Protein AF-A0A3D5KQ11-F1 (afdb_monomer_lite)

Secondary structure (DSSP, 8-state):
--SS--TTS-TTHHHHHIIIIIHHHHHHHT-----STTS--SSHHHHHHHHHHSS-EEEE-GGG-HHHHHHHHHHHHTT--EEEEEESSSPPSS--GGGT-EEEE-TT--HHHHHHHHHHHHHHHHHHHHTTTS---HHHHTT-PPPPPPP----------PPP---------------------SPPPTTEEEEPPHHHHTT--TT-EEEETTTEEEEEEEEEEETTEEEEEEEETTEEEEEETTS-TTEEEE--

Structure (mmCIF, N/CA/C/O backbone):
data_AF-A0A3D5KQ11-F1
#
_entry.id   AF-A0A3D5KQ11-F1
#
loop_
_atom_site.group_PDB
_atom_site.id
_atom_site.type_symbol
_atom_site.label_atom_id
_atom_site.label_alt_id
_atom_site.label_comp_id
_atom_site.label_asym_id
_atom_site.label_entity_id
_atom_site.label_seq_id
_atom_site.pdbx_PDB_ins_code
_atom_site.Cartn_x
_atom_site.Cartn_y
_atom_site.Cartn_z
_atom_site.occupancy
_atom_site.B_iso_or_equiv
_atom_site.auth_seq_id
_atom_site.auth_comp_id
_atom_site.auth_asym_id
_atom_site.auth_atom_id
_atom_site.pdbx_PDB_model_num
ATOM 1 N N . MET A 1 1 ? 4.072 3.521 0.276 1.00 86.19 1 MET A N 1
ATOM 2 C CA . MET A 1 1 ? 5.343 3.688 -0.466 1.00 86.19 1 MET A CA 1
ATOM 3 C C . MET A 1 1 ? 6.333 4.452 0.401 1.00 86.19 1 MET A C 1
ATOM 5 O O . MET A 1 1 ? 5.883 5.041 1.386 1.00 86.19 1 MET A O 1
ATOM 9 N N . PRO A 1 2 ? 7.649 4.388 0.137 1.00 84.50 2 PRO A N 1
ATOM 10 C CA . PRO A 1 2 ? 8.626 5.215 0.844 1.00 84.50 2 PRO A CA 1
ATOM 11 C C . PRO A 1 2 ? 8.269 6.703 0.714 1.00 84.50 2 PRO A C 1
ATOM 13 O O . PRO A 1 2 ? 7.899 7.147 -0.367 1.00 84.50 2 PRO A O 1
ATOM 16 N N . SER A 1 3 ? 8.372 7.480 1.795 1.00 78.12 3 SER A N 1
ATOM 17 C CA . SER A 1 3 ? 7.999 8.908 1.799 1.00 78.12 3 SER A CA 1
ATOM 18 C C . SER A 1 3 ? 9.040 9.832 1.151 1.00 78.12 3 SER A C 1
ATOM 20 O O . SER A 1 3 ? 8.855 11.043 1.099 1.00 78.12 3 SER A O 1
ATOM 22 N N . GLY A 1 4 ? 10.157 9.283 0.683 1.00 83.62 4 GLY A N 1
ATOM 23 C CA . GLY A 1 4 ? 11.241 10.020 0.045 1.00 83.62 4 GLY A CA 1
ATOM 24 C C . GLY A 1 4 ? 12.049 9.114 -0.874 1.00 83.62 4 GLY A C 1
ATOM 25 O O . GLY A 1 4 ? 11.658 7.976 -1.117 1.00 83.62 4 GLY A O 1
ATOM 26 N N . GLU A 1 5 ? 13.178 9.616 -1.371 1.00 86.50 5 GLU A N 1
ATOM 27 C CA . GLU A 1 5 ? 14.074 8.862 -2.252 1.00 86.50 5 GLU A CA 1
ATOM 28 C C . GLU A 1 5 ? 14.908 7.860 -1.437 1.00 86.50 5 GLU A C 1
ATOM 30 O O . GLU A 1 5 ? 15.758 8.275 -0.640 1.00 86.50 5 GLU A O 1
ATOM 35 N N . PRO A 1 6 ? 14.693 6.544 -1.601 1.00 87.19 6 PRO A N 1
ATOM 36 C CA . PRO A 1 6 ? 15.487 5.559 -0.892 1.00 87.19 6 PRO A CA 1
ATOM 37 C C . PRO A 1 6 ? 16.933 5.541 -1.405 1.00 87.19 6 PRO A C 1
ATOM 39 O O . PRO A 1 6 ? 17.209 5.700 -2.596 1.00 87.19 6 PRO A O 1
ATOM 42 N N . ILE A 1 7 ? 17.880 5.309 -0.492 1.00 87.00 7 ILE A N 1
ATOM 43 C CA . ILE A 1 7 ? 19.308 5.235 -0.825 1.00 87.00 7 ILE A CA 1
ATOM 44 C C . ILE A 1 7 ? 19.542 4.092 -1.822 1.00 87.00 7 ILE A C 1
ATOM 46 O O . ILE A 1 7 ? 19.104 2.962 -1.613 1.00 87.00 7 ILE A O 1
ATOM 50 N N . GLY A 1 8 ? 20.279 4.378 -2.897 1.00 88.56 8 GLY A N 1
ATOM 51 C CA . GLY A 1 8 ? 20.617 3.380 -3.914 1.00 88.56 8 GLY A CA 1
ATOM 52 C C . GLY A 1 8 ? 19.528 3.145 -4.963 1.00 88.56 8 GLY A C 1
ATOM 53 O O . GLY A 1 8 ? 19.590 2.123 -5.654 1.00 88.56 8 GLY A O 1
ATOM 54 N N . TYR A 1 9 ? 18.574 4.073 -5.085 1.00 92.12 9 TYR A N 1
ATOM 55 C CA . TYR A 1 9 ? 17.580 4.124 -6.156 1.00 92.12 9 TYR A CA 1
ATOM 56 C C . TYR A 1 9 ? 17.758 5.389 -7.009 1.00 92.12 9 TYR A C 1
ATOM 58 O O . TYR A 1 9 ? 18.251 6.404 -6.510 1.00 92.12 9 TYR A O 1
ATOM 66 N N . PRO A 1 10 ? 17.390 5.354 -8.304 1.00 91.56 10 PRO A N 1
ATOM 67 C CA . PRO A 1 10 ? 17.408 6.547 -9.144 1.00 91.56 10 PRO A CA 1
ATOM 68 C C . PRO A 1 10 ? 16.417 7.601 -8.643 1.00 91.56 10 PRO A C 1
ATOM 70 O O . PRO A 1 10 ? 15.345 7.254 -8.157 1.00 91.56 10 PRO A O 1
ATOM 73 N N . GLN A 1 11 ? 16.721 8.879 -8.862 1.00 93.00 11 GLN A N 1
ATOM 74 C CA . GLN A 1 11 ? 15.811 9.969 -8.515 1.00 93.00 11 GLN A CA 1
ATOM 75 C C . GLN A 1 11 ? 14.423 9.781 -9.156 1.00 93.00 11 GLN A C 1
ATOM 77 O O . GLN A 1 11 ? 14.300 9.413 -10.330 1.00 93.00 11 GLN A O 1
ATOM 82 N N . GLY A 1 12 ? 13.371 10.033 -8.381 1.00 91.25 12 GLY A N 1
ATOM 83 C CA . GLY A 1 12 ? 11.979 9.889 -8.785 1.00 91.25 12 GLY A CA 1
ATOM 84 C C . GLY A 1 12 ? 11.526 8.438 -8.907 1.00 91.25 12 GLY A C 1
ATOM 85 O O . GLY A 1 12 ? 10.458 8.199 -9.469 1.00 91.25 12 GLY A O 1
ATOM 86 N N . HIS A 1 13 ? 12.308 7.457 -8.444 1.00 93.12 13 HIS A N 1
ATOM 87 C CA . HIS A 1 13 ? 11.971 6.040 -8.604 1.00 93.12 13 HIS A CA 1
ATOM 88 C C . HIS A 1 13 ? 10.613 5.706 -7.982 1.00 93.12 13 HIS A C 1
ATOM 90 O O . HIS A 1 13 ? 9.760 5.156 -8.670 1.00 93.12 13 HIS A O 1
ATOM 96 N N . VAL A 1 14 ? 10.372 6.126 -6.738 1.00 92.19 14 VAL A N 1
ATOM 97 C CA . VAL A 1 14 ? 9.109 5.863 -6.023 1.00 92.19 14 VAL A CA 1
ATOM 98 C C . VAL A 1 14 ? 7.906 6.424 -6.786 1.00 92.19 14 VAL A C 1
ATOM 100 O O . VAL A 1 14 ? 6.893 5.748 -6.947 1.00 92.19 14 VAL A O 1
ATOM 103 N N . ASN A 1 15 ? 8.033 7.638 -7.327 1.00 93.50 15 ASN A N 1
ATOM 104 C CA . ASN A 1 15 ? 6.971 8.253 -8.122 1.00 93.50 15 ASN A CA 1
ATOM 105 C C . ASN A 1 15 ? 6.738 7.498 -9.434 1.00 93.50 15 ASN A C 1
ATOM 107 O O . ASN A 1 15 ? 5.595 7.248 -9.793 1.00 93.50 15 ASN A O 1
ATOM 111 N N . ARG A 1 16 ? 7.802 7.046 -10.108 1.00 94.75 16 ARG A N 1
ATOM 112 C CA . ARG A 1 16 ? 7.669 6.224 -11.319 1.00 94.75 16 ARG A CA 1
ATOM 113 C C . ARG A 1 16 ? 6.988 4.885 -11.036 1.00 94.75 16 ARG A C 1
ATOM 115 O O . ARG A 1 16 ? 6.143 4.478 -11.824 1.00 94.75 16 ARG A O 1
ATOM 122 N N . VAL A 1 17 ? 7.307 4.218 -9.927 1.00 95.25 17 VAL A N 1
ATOM 123 C CA . VAL A 1 17 ? 6.599 2.991 -9.512 1.00 95.25 17 VAL A CA 1
ATOM 124 C C . VAL A 1 17 ? 5.109 3.285 -9.323 1.00 95.25 17 VAL A C 1
ATOM 126 O O . VAL A 1 17 ? 4.260 2.553 -9.834 1.00 95.25 17 VAL A O 1
ATOM 129 N N . TYR A 1 18 ? 4.780 4.384 -8.642 1.00 95.19 18 TYR A N 1
ATOM 130 C CA . TYR A 1 18 ? 3.394 4.787 -8.432 1.00 95.19 18 TYR A CA 1
ATOM 131 C C . TYR A 1 18 ? 2.662 5.033 -9.758 1.00 95.19 18 TYR A C 1
ATOM 133 O O . TYR A 1 18 ? 1.621 4.427 -10.011 1.00 95.19 18 TYR A O 1
ATOM 141 N N . ASP A 1 19 ? 3.230 5.871 -10.623 1.00 95.25 19 ASP A N 1
ATOM 142 C CA . ASP A 1 19 ? 2.586 6.336 -11.851 1.00 95.25 19 ASP A CA 1
ATOM 143 C C . ASP A 1 19 ? 2.493 5.254 -12.933 1.00 95.25 19 ASP A C 1
ATOM 145 O O . ASP A 1 19 ? 1.509 5.214 -13.675 1.00 95.25 19 ASP A O 1
ATOM 149 N N . TYR A 1 20 ? 3.501 4.382 -13.038 1.00 95.50 20 TYR A N 1
ATOM 150 C CA . TYR A 1 20 ? 3.614 3.417 -14.136 1.00 95.50 20 TYR A CA 1
ATOM 151 C C . TYR A 1 20 ? 3.248 1.981 -13.762 1.00 95.50 20 TYR A C 1
ATOM 153 O O . TYR A 1 20 ? 2.941 1.210 -14.665 1.00 95.50 20 TYR A O 1
ATOM 161 N N . VAL A 1 21 ? 3.248 1.613 -12.476 1.00 96.31 21 VAL A N 1
ATOM 162 C CA . VAL A 1 21 ? 2.890 0.253 -12.031 1.00 96.31 21 VAL A CA 1
ATOM 163 C C . VAL A 1 21 ? 1.596 0.274 -11.223 1.00 96.31 21 VAL A C 1
ATOM 165 O O . VAL A 1 21 ? 0.615 -0.364 -11.602 1.00 96.31 21 VAL A O 1
ATOM 168 N N . ILE A 1 22 ? 1.557 1.042 -10.131 1.00 96.00 22 ILE A N 1
ATOM 169 C CA . ILE A 1 22 ? 0.442 0.991 -9.172 1.00 96.00 22 ILE A CA 1
ATOM 170 C C . ILE A 1 22 ? -0.826 1.613 -9.759 1.00 96.00 22 ILE A C 1
ATOM 172 O O . ILE A 1 22 ? -1.870 0.964 -9.791 1.00 96.00 22 ILE A O 1
ATOM 176 N N . VAL A 1 23 ? -0.754 2.850 -10.260 1.00 96.31 23 VAL A N 1
ATOM 177 C CA . VAL A 1 23 ? -1.920 3.549 -10.824 1.00 96.31 23 VAL A CA 1
ATOM 178 C C . VAL A 1 23 ? -2.542 2.770 -11.989 1.00 96.31 23 VAL A C 1
ATOM 180 O O . VAL A 1 23 ? -3.764 2.583 -11.978 1.00 96.31 23 VAL A O 1
ATOM 183 N N . PRO A 1 24 ? -1.770 2.267 -12.973 1.00 96.94 24 PRO A N 1
ATOM 184 C CA . PRO A 1 24 ? -2.323 1.456 -14.050 1.00 96.94 24 PRO A CA 1
ATOM 185 C C . PRO A 1 24 ? -2.938 0.143 -13.551 1.00 96.94 24 PRO A C 1
ATOM 187 O O . PRO A 1 24 ? -4.041 -0.196 -13.980 1.00 96.94 24 PRO A O 1
ATOM 190 N N . ALA A 1 25 ? -2.301 -0.553 -12.603 1.00 97.19 25 ALA A N 1
ATOM 191 C CA . ALA A 1 25 ? -2.817 -1.814 -12.064 1.00 97.19 25 ALA A CA 1
ATOM 192 C C . ALA A 1 25 ? -4.149 -1.621 -11.329 1.00 97.19 25 ALA A C 1
ATOM 194 O O . ALA A 1 25 ? -5.098 -2.379 -11.548 1.00 97.19 25 ALA A O 1
ATOM 195 N N . CYS A 1 26 ? -4.245 -0.567 -10.513 1.00 95.88 26 CYS A N 1
ATOM 196 C CA . CYS A 1 26 ? -5.475 -0.182 -9.830 1.00 95.88 26 CYS A CA 1
ATOM 197 C C . CYS A 1 26 ? -6.592 0.145 -10.828 1.00 95.88 26 CYS A C 1
ATOM 199 O O . CYS A 1 26 ? -7.697 -0.380 -10.703 1.00 95.88 26 CYS A O 1
ATOM 201 N N . ARG A 1 27 ? -6.302 0.928 -11.876 1.00 96.00 27 ARG A N 1
ATOM 202 C CA . ARG A 1 27 ? -7.288 1.248 -12.924 1.00 96.00 27 ARG A CA 1
ATOM 203 C C . ARG A 1 27 ? -7.788 0.001 -13.651 1.00 96.00 27 ARG A C 1
ATOM 205 O O . ARG A 1 27 ? -8.989 -0.128 -13.863 1.00 96.00 27 ARG A O 1
ATOM 212 N N . LEU A 1 28 ? -6.897 -0.934 -13.989 1.00 96.12 28 LEU A N 1
ATOM 213 C CA . LEU A 1 28 ? -7.267 -2.223 -14.594 1.00 96.12 28 LEU A CA 1
ATOM 214 C C . LEU A 1 28 ? -8.091 -3.113 -13.650 1.00 96.12 28 LEU A C 1
ATOM 216 O O . LEU A 1 28 ? -8.889 -3.934 -14.112 1.00 96.12 28 LEU A O 1
ATOM 220 N N . ALA A 1 29 ? -7.901 -2.952 -12.339 1.00 94.75 29 ALA A N 1
ATOM 221 C CA . ALA A 1 29 ? -8.687 -3.607 -11.299 1.00 94.75 29 ALA A CA 1
ATOM 222 C C . ALA A 1 29 ? -10.021 -2.902 -11.003 1.00 94.75 29 ALA A C 1
ATOM 224 O O . ALA A 1 29 ? -10.838 -3.459 -10.278 1.00 94.75 29 ALA A O 1
ATOM 225 N N . GLY A 1 30 ? -10.268 -1.720 -11.578 1.00 94.56 30 GLY A N 1
ATOM 226 C CA . GLY A 1 30 ? -11.454 -0.927 -11.269 1.00 94.56 30 GLY A CA 1
ATOM 227 C C . GLY A 1 30 ? -11.418 -0.369 -9.847 1.00 94.56 30 GLY A C 1
ATOM 228 O O . GLY A 1 30 ? -12.443 -0.363 -9.174 1.00 94.56 30 GLY A O 1
ATOM 229 N N . VAL A 1 31 ? -10.246 0.075 -9.379 1.00 92.75 31 VAL A N 1
ATOM 230 C CA . VAL A 1 31 ? -10.062 0.796 -8.109 1.00 92.75 31 VAL A CA 1
ATOM 231 C C . VAL A 1 31 ? -9.201 2.050 -8.295 1.00 92.75 31 VAL A C 1
ATOM 233 O O . VAL A 1 31 ? -8.409 2.159 -9.234 1.00 92.75 31 VAL A O 1
ATOM 236 N N . TRP A 1 32 ? -9.366 3.020 -7.394 1.00 93.00 32 TRP A N 1
ATOM 237 C CA . TRP A 1 32 ? -8.725 4.333 -7.468 1.00 93.00 32 TRP A CA 1
ATOM 238 C C . TRP A 1 32 ? -7.725 4.458 -6.318 1.00 93.00 32 TRP A C 1
ATOM 240 O O . TRP A 1 32 ? -8.147 4.477 -5.162 1.00 93.00 32 TRP A O 1
ATOM 250 N N . PRO A 1 33 ? -6.412 4.511 -6.597 1.00 93.56 33 PRO A N 1
ATOM 251 C CA . PRO A 1 33 ? -5.415 4.610 -5.545 1.00 93.56 33 PRO A CA 1
ATOM 252 C C . PRO A 1 33 ? -5.322 6.044 -5.016 1.00 93.56 33 PRO A C 1
ATOM 254 O O . PRO A 1 33 ? -5.416 7.009 -5.776 1.00 93.56 33 PRO A O 1
ATOM 257 N N . SER A 1 34 ? -5.076 6.160 -3.713 1.00 90.56 34 SER A N 1
ATOM 258 C CA . SER A 1 34 ? -4.693 7.401 -3.039 1.00 90.56 34 SER A CA 1
ATOM 259 C C . SER A 1 34 ? -3.352 7.199 -2.338 1.00 90.56 34 SER A C 1
ATOM 261 O O . SER A 1 34 ? -3.070 6.110 -1.829 1.00 90.56 34 SER A O 1
ATOM 263 N N . ARG A 1 35 ? -2.512 8.238 -2.317 1.00 87.81 35 ARG A N 1
ATOM 264 C CA . ARG A 1 35 ? -1.215 8.213 -1.631 1.00 87.81 35 ARG A CA 1
ATOM 265 C C . ARG A 1 35 ? -1.333 8.809 -0.243 1.00 87.81 35 ARG A C 1
ATOM 267 O O . ARG A 1 35 ? -1.714 9.960 -0.080 1.00 87.81 35 ARG A O 1
ATOM 274 N N . MET A 1 36 ? -0.906 8.020 0.731 1.00 81.12 36 MET A N 1
ATOM 275 C CA . MET A 1 36 ? -0.817 8.425 2.134 1.00 81.12 36 MET A CA 1
ATOM 276 C C . MET A 1 36 ? 0.454 9.240 2.409 1.00 81.12 36 MET A C 1
ATOM 278 O O . MET A 1 36 ? 0.492 10.081 3.295 1.00 81.12 36 MET A O 1
ATOM 282 N N . ASP A 1 37 ? 1.527 9.001 1.649 1.00 74.00 37 ASP A N 1
ATOM 283 C CA . ASP A 1 37 ? 2.847 9.589 1.901 1.00 74.00 37 ASP A CA 1
ATOM 284 C C . ASP A 1 37 ? 2.961 11.066 1.491 1.00 74.00 37 ASP A C 1
ATOM 286 O O . ASP A 1 37 ? 3.897 11.749 1.899 1.00 74.00 37 ASP A O 1
ATOM 290 N N . THR A 1 38 ? 1.998 11.575 0.721 1.00 73.00 38 THR A N 1
ATOM 291 C CA . THR A 1 38 ? 1.905 12.995 0.351 1.00 73.00 38 THR A CA 1
ATOM 292 C C . THR A 1 38 ? 1.212 13.851 1.411 1.00 73.00 38 THR A C 1
ATOM 294 O O . THR A 1 38 ? 1.261 15.079 1.333 1.00 73.00 38 THR A O 1
ATOM 297 N N . THR A 1 39 ? 0.552 13.225 2.386 1.00 74.25 39 THR A N 1
ATOM 298 C CA . THR A 1 39 ? -0.210 13.915 3.427 1.00 74.25 39 THR A CA 1
ATOM 299 C C . THR A 1 39 ? 0.670 14.151 4.648 1.00 74.25 39 THR A C 1
ATOM 301 O O . THR A 1 39 ? 1.210 13.221 5.244 1.00 74.25 39 THR A O 1
ATOM 304 N N . THR A 1 40 ? 0.800 15.412 5.062 1.00 74.00 40 THR A N 1
ATOM 305 C CA . THR A 1 40 ? 1.451 15.748 6.333 1.00 74.00 40 THR A CA 1
ATOM 306 C C . THR A 1 40 ? 0.449 15.583 7.472 1.00 74.00 40 THR A C 1
ATOM 308 O O . THR A 1 40 ? -0.318 16.502 7.763 1.00 74.00 40 THR A O 1
ATOM 311 N N . TYR A 1 41 ? 0.466 14.423 8.126 1.00 74.75 41 TYR A N 1
ATOM 312 C CA . TYR A 1 41 ? -0.313 14.187 9.342 1.00 74.75 41 TYR A CA 1
ATOM 313 C C . TYR A 1 41 ? 0.263 14.997 10.501 1.00 74.75 41 TYR A C 1
ATOM 315 O O . TYR A 1 41 ? 1.468 14.956 10.763 1.00 74.75 41 TYR A O 1
ATOM 323 N N . LYS A 1 42 ? -0.594 15.749 11.194 1.00 71.38 42 LYS A N 1
ATOM 324 C CA . LYS A 1 42 ? -0.192 16.505 12.393 1.00 71.38 42 LYS A CA 1
ATOM 325 C C . LYS A 1 42 ? -0.315 15.658 13.653 1.00 71.38 42 LYS A C 1
ATOM 327 O O . LYS A 1 42 ? 0.395 15.915 14.622 1.00 71.38 42 LYS A O 1
ATOM 332 N N . ASP A 1 43 ? -1.199 14.667 13.615 1.00 81.25 43 ASP A N 1
ATOM 333 C CA . ASP A 1 43 ? -1.486 13.750 14.707 1.00 81.25 43 ASP A CA 1
ATOM 334 C C . ASP A 1 43 ? -1.317 12.291 14.227 1.00 81.25 43 ASP A C 1
ATOM 336 O O . ASP A 1 43 ? -1.925 11.908 13.223 1.00 81.25 43 ASP A O 1
ATOM 340 N N . PRO A 1 44 ? -0.523 11.447 14.920 1.00 80.50 44 PRO A N 1
ATOM 341 C CA . PRO A 1 44 ? -0.438 10.013 14.639 1.00 80.50 44 PRO A CA 1
ATOM 342 C C . PRO A 1 44 ? -1.795 9.297 14.568 1.00 80.50 44 PRO A C 1
ATOM 344 O O . PRO A 1 44 ? -1.928 8.321 13.827 1.00 80.50 44 PRO A O 1
ATOM 347 N N . PHE A 1 45 ? -2.812 9.775 15.296 1.00 86.75 45 PHE A N 1
ATOM 348 C CA . PHE A 1 45 ? -4.160 9.207 15.235 1.00 86.75 45 PHE A CA 1
ATOM 349 C C . PHE A 1 45 ? -4.806 9.358 13.853 1.00 86.75 45 PHE A C 1
ATOM 351 O O . PHE A 1 45 ? -5.525 8.455 13.431 1.00 86.75 45 PHE A O 1
ATOM 358 N N . GLU A 1 46 ? -4.537 10.446 13.125 1.00 87.12 46 GLU A N 1
ATOM 359 C CA . GLU A 1 46 ? -5.077 10.659 11.773 1.00 87.12 46 GLU A CA 1
ATOM 360 C C . GLU A 1 46 ? -4.533 9.616 10.793 1.00 87.12 46 GLU A C 1
ATOM 362 O O . GLU A 1 46 ? -5.300 9.022 10.038 1.00 87.12 46 GLU A O 1
ATOM 367 N N . LEU A 1 47 ? -3.228 9.333 10.869 1.00 87.06 47 LEU A N 1
ATOM 368 C CA . LEU A 1 47 ? -2.575 8.318 10.043 1.00 87.06 47 LEU A CA 1
ATOM 369 C C . LEU A 1 47 ? -3.176 6.931 10.290 1.00 87.06 47 LEU A C 1
ATOM 371 O O . LEU A 1 47 ? -3.535 6.225 9.350 1.00 87.06 47 LEU A O 1
ATOM 375 N N . VAL A 1 48 ? -3.285 6.532 11.561 1.00 90.81 48 VAL A N 1
ATOM 376 C CA . VAL A 1 48 ? -3.851 5.227 11.933 1.00 90.81 48 VAL A CA 1
ATOM 377 C C . VAL A 1 48 ? -5.304 5.131 11.489 1.00 90.81 48 VAL A C 1
ATOM 379 O O . VAL A 1 48 ? -5.706 4.111 10.933 1.00 90.81 48 VAL A O 1
ATOM 382 N N . LYS A 1 49 ? -6.082 6.196 11.687 1.00 91.50 49 LYS A N 1
ATOM 383 C CA . LYS A 1 49 ? -7.476 6.246 11.258 1.00 91.50 49 LYS A CA 1
ATOM 384 C C . LYS A 1 49 ? -7.603 6.070 9.748 1.00 91.50 49 LYS A C 1
ATOM 386 O O . LYS A 1 49 ? -8.389 5.241 9.318 1.00 91.50 49 LYS A O 1
ATOM 391 N N . GLU A 1 50 ? -6.799 6.763 8.948 1.00 91.12 50 GLU A N 1
ATOM 392 C CA . GLU A 1 50 ? -6.844 6.612 7.490 1.00 91.1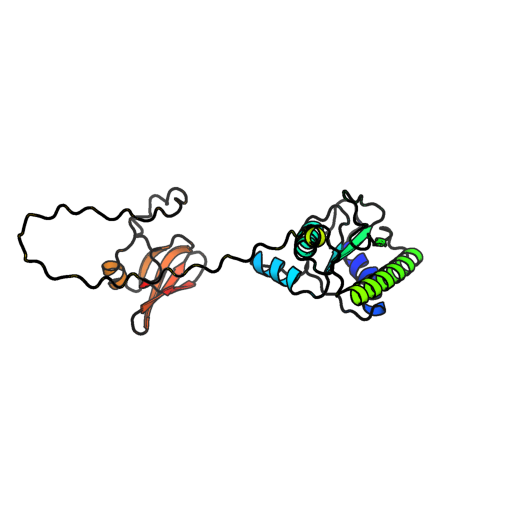2 50 GLU A CA 1
ATOM 393 C C . GLU A 1 50 ? -6.410 5.205 7.039 1.00 91.12 50 GLU A C 1
ATOM 395 O O . GLU A 1 50 ? -7.031 4.623 6.146 1.00 91.12 50 GLU A O 1
ATOM 400 N N . ILE A 1 51 ? -5.420 4.598 7.709 1.00 92.44 51 ILE A N 1
ATOM 401 C CA . ILE A 1 51 ? -5.039 3.193 7.483 1.00 92.44 51 ILE A CA 1
ATOM 402 C C . ILE A 1 51 ? -6.205 2.248 7.776 1.00 92.44 51 ILE A C 1
ATOM 404 O O . ILE A 1 51 ? -6.335 1.250 7.075 1.00 92.44 51 ILE A O 1
ATOM 408 N N . ILE A 1 52 ? -7.022 2.512 8.797 1.00 92.88 52 ILE A N 1
ATOM 409 C CA . ILE A 1 52 ? -8.154 1.660 9.191 1.00 92.88 52 ILE A CA 1
ATOM 410 C C . ILE A 1 52 ? -9.357 1.876 8.269 1.00 92.88 52 ILE A C 1
ATOM 412 O O . ILE A 1 52 ? -9.917 0.903 7.765 1.00 92.88 52 ILE A O 1
ATOM 416 N N . ASP A 1 53 ? -9.716 3.135 8.022 1.00 92.38 53 ASP A N 1
ATOM 417 C CA . ASP A 1 53 ? -10.907 3.538 7.268 1.00 92.38 53 ASP A CA 1
ATOM 418 C C . ASP A 1 53 ? -10.775 3.233 5.765 1.00 92.38 53 ASP A C 1
ATOM 420 O O . ASP A 1 53 ? -11.777 3.095 5.061 1.00 92.38 53 ASP A O 1
ATOM 424 N N . SER A 1 54 ? -9.546 3.078 5.261 1.00 91.88 54 SER A N 1
ATOM 425 C CA . SER A 1 54 ? -9.294 2.669 3.878 1.00 91.88 54 SER A CA 1
ATOM 426 C C . SER A 1 54 ? -9.842 1.269 3.590 1.00 91.88 54 SER A C 1
ATOM 428 O O . SER A 1 54 ? -9.543 0.295 4.289 1.00 91.88 54 SER A O 1
ATOM 430 N N . GLU A 1 55 ? -10.573 1.131 2.484 1.00 90.69 55 GLU A N 1
ATOM 431 C CA . GLU A 1 55 ? -11.143 -0.151 2.057 1.00 90.69 55 GLU A CA 1
ATOM 432 C C . GLU A 1 55 ? -10.095 -1.257 1.902 1.00 90.69 55 GLU A C 1
ATOM 434 O O . GLU A 1 55 ? -10.325 -2.413 2.265 1.00 90.69 55 GLU A O 1
ATOM 439 N N . MET A 1 56 ? -8.940 -0.883 1.366 1.00 90.31 56 MET A N 1
ATOM 440 C CA . MET A 1 56 ? -7.784 -1.731 1.146 1.00 90.31 56 MET A CA 1
ATOM 441 C C . MET A 1 56 ? -6.540 -0.851 1.157 1.00 90.31 56 MET A C 1
ATOM 443 O O . MET A 1 56 ? -6.588 0.296 0.716 1.00 90.31 56 MET A O 1
ATOM 447 N N . VAL A 1 57 ? -5.423 -1.386 1.642 1.00 92.50 57 VAL A N 1
ATOM 448 C CA . VAL A 1 57 ? -4.135 -0.684 1.612 1.00 92.50 57 VAL A CA 1
ATOM 449 C C . VAL A 1 57 ? -3.120 -1.517 0.849 1.00 92.50 57 VAL A C 1
ATOM 451 O O . VAL A 1 57 ? -3.006 -2.725 1.059 1.00 92.50 57 VAL A O 1
ATOM 454 N N . LEU A 1 58 ? -2.374 -0.849 -0.027 1.00 93.75 58 LEU A N 1
ATOM 455 C CA . LEU A 1 58 ? -1.230 -1.406 -0.731 1.00 93.75 58 LEU A CA 1
ATOM 456 C C . LEU A 1 58 ? 0.051 -0.901 -0.059 1.00 93.75 58 LEU A C 1
ATOM 458 O O . LEU A 1 58 ? 0.369 0.290 -0.071 1.00 93.75 58 LEU A O 1
ATOM 462 N N . CYS A 1 59 ? 0.781 -1.826 0.549 1.00 93.69 59 CYS A N 1
ATOM 463 C CA . CYS A 1 59 ? 2.016 -1.575 1.267 1.00 93.69 59 CYS A CA 1
ATOM 464 C C . CYS A 1 59 ? 3.211 -1.942 0.386 1.00 93.69 59 CYS A C 1
ATOM 466 O O . CYS A 1 59 ? 3.532 -3.110 0.189 1.00 93.69 59 CYS A O 1
ATOM 468 N N . ASP A 1 60 ? 3.888 -0.916 -0.117 1.00 94.38 60 ASP A N 1
ATOM 469 C CA . ASP A 1 60 ? 5.181 -1.058 -0.782 1.00 94.38 60 ASP A CA 1
ATOM 470 C C . ASP A 1 60 ? 6.307 -1.117 0.258 1.00 94.38 60 ASP A C 1
ATOM 472 O O . ASP A 1 60 ? 6.654 -0.094 0.866 1.00 94.38 60 ASP A O 1
ATOM 476 N N . ILE A 1 61 ? 6.817 -2.331 0.480 1.00 93.94 61 ILE A N 1
ATOM 477 C CA . ILE A 1 61 ? 7.861 -2.660 1.465 1.00 93.94 61 ILE A CA 1
ATOM 478 C C . ILE A 1 61 ? 9.282 -2.535 0.893 1.00 93.94 61 ILE A C 1
ATOM 480 O O . ILE A 1 61 ? 10.255 -2.849 1.584 1.00 93.94 61 ILE A O 1
ATOM 484 N N . SER A 1 62 ? 9.416 -2.066 -0.349 1.00 93.06 62 SER A N 1
ATOM 485 C CA . SER A 1 62 ? 10.706 -1.855 -1.006 1.00 93.06 62 SER A CA 1
ATOM 486 C C . SER A 1 62 ? 11.616 -0.930 -0.201 1.00 93.06 62 SER A C 1
ATOM 488 O O . SER A 1 62 ? 11.157 -0.063 0.548 1.00 93.06 62 SER A O 1
ATOM 490 N N . ALA A 1 63 ? 12.926 -1.130 -0.340 1.00 91.31 63 ALA A N 1
ATOM 491 C CA . ALA A 1 63 ? 13.963 -0.389 0.378 1.00 91.31 63 ALA A CA 1
ATOM 492 C C . ALA A 1 63 ? 13.845 -0.425 1.919 1.00 91.31 63 ALA A C 1
ATOM 494 O O . ALA A 1 63 ? 14.374 0.456 2.596 1.00 91.31 63 ALA A O 1
ATOM 495 N N . GLY A 1 64 ? 13.166 -1.429 2.488 1.00 87.62 64 GLY A N 1
ATOM 496 C CA . GLY A 1 64 ? 12.984 -1.542 3.938 1.00 87.62 64 GLY A CA 1
ATOM 497 C C . GLY A 1 64 ? 12.041 -0.477 4.500 1.00 87.62 64 GLY A C 1
ATOM 498 O O . GLY A 1 64 ? 12.290 0.083 5.566 1.00 87.62 64 GLY A O 1
ATOM 499 N N . ASN A 1 65 ? 10.974 -0.154 3.767 1.00 90.38 65 ASN A N 1
ATOM 500 C CA . ASN A 1 65 ? 10.035 0.893 4.147 1.00 90.38 65 ASN A CA 1
ATOM 501 C C . ASN A 1 65 ? 9.258 0.566 5.439 1.00 90.38 65 ASN A C 1
ATOM 503 O O . ASN A 1 65 ? 8.208 -0.083 5.413 1.00 90.38 65 ASN A O 1
ATOM 507 N N . ASN A 1 66 ? 9.725 1.107 6.565 1.00 88.31 66 ASN A N 1
ATOM 508 C CA . ASN A 1 66 ? 9.088 0.936 7.874 1.00 88.31 66 ASN A CA 1
ATOM 509 C C . ASN A 1 66 ? 7.642 1.453 7.922 1.00 88.31 66 ASN A C 1
ATOM 511 O O . ASN A 1 66 ? 6.822 0.882 8.637 1.00 88.31 66 ASN A O 1
ATOM 515 N N . ASN A 1 67 ? 7.294 2.477 7.136 1.00 88.50 67 ASN A N 1
ATOM 516 C CA . ASN A 1 67 ? 5.924 2.999 7.107 1.00 88.50 67 ASN A CA 1
ATOM 517 C C . ASN A 1 67 ? 4.949 1.968 6.516 1.00 88.50 67 ASN A C 1
ATOM 519 O O . ASN A 1 67 ? 3.828 1.820 6.999 1.00 88.50 67 ASN A O 1
ATOM 523 N N . ALA A 1 68 ? 5.385 1.212 5.502 1.00 91.00 68 ALA A N 1
ATOM 524 C CA . ALA A 1 68 ? 4.590 0.124 4.939 1.00 91.00 68 ALA A CA 1
ATOM 525 C C . ALA A 1 68 ? 4.436 -1.041 5.927 1.00 91.00 68 ALA A C 1
ATOM 527 O O . ALA A 1 68 ? 3.340 -1.586 6.049 1.00 91.00 68 ALA A O 1
ATOM 528 N N . LEU A 1 69 ? 5.493 -1.380 6.675 1.00 91.06 69 LEU A N 1
ATOM 529 C CA . LEU A 1 69 ? 5.430 -2.401 7.729 1.00 91.06 69 LEU A CA 1
ATOM 530 C C . LEU A 1 69 ? 4.503 -1.991 8.881 1.00 91.06 69 LEU A C 1
ATOM 532 O O . LEU A 1 69 ? 3.783 -2.828 9.422 1.00 91.06 69 LEU A O 1
ATOM 536 N N . TYR A 1 70 ? 4.468 -0.704 9.227 1.00 90.88 70 TYR A N 1
ATOM 537 C CA . TYR A 1 70 ? 3.552 -0.180 10.236 1.00 90.88 70 TYR A CA 1
ATOM 538 C C . TYR A 1 70 ? 2.082 -0.343 9.819 1.00 90.88 70 TYR A C 1
ATOM 540 O O . TYR A 1 70 ? 1.286 -0.923 10.560 1.00 90.88 70 TYR A O 1
ATOM 548 N N . GLY A 1 71 ? 1.727 0.086 8.601 1.00 91.06 71 GLY A N 1
ATOM 549 C CA . GLY A 1 71 ? 0.372 -0.100 8.068 1.00 91.06 71 GLY A CA 1
ATOM 550 C C . GLY A 1 71 ? -0.009 -1.573 7.900 1.00 91.06 71 GLY A C 1
ATOM 551 O O . GLY A 1 71 ? -1.147 -1.954 8.182 1.00 91.06 71 GLY A O 1
ATOM 552 N N . LEU A 1 72 ? 0.960 -2.411 7.521 1.00 91.25 72 LEU A N 1
ATOM 553 C CA . LEU A 1 72 ? 0.799 -3.859 7.449 1.00 91.25 72 LEU A CA 1
ATOM 554 C C . LEU A 1 72 ? 0.402 -4.449 8.802 1.00 91.25 72 LEU A C 1
ATOM 556 O O . LEU A 1 72 ? -0.586 -5.173 8.882 1.00 91.25 72 LEU A O 1
ATOM 560 N N . ALA A 1 73 ? 1.148 -4.120 9.859 1.00 90.12 73 ALA A N 1
ATOM 561 C CA . ALA A 1 73 ? 0.917 -4.651 11.197 1.00 90.12 73 ALA A CA 1
ATOM 562 C C . ALA A 1 73 ? -0.482 -4.293 11.718 1.00 90.12 73 ALA A C 1
ATOM 564 O O . ALA A 1 73 ? -1.194 -5.168 12.210 1.00 90.12 73 ALA A O 1
ATOM 565 N N . ILE A 1 74 ? -0.902 -3.033 11.549 1.00 90.88 74 ILE A N 1
ATOM 566 C CA . ILE A 1 74 ? -2.239 -2.571 11.951 1.00 90.88 74 ILE A CA 1
ATOM 567 C C . ILE A 1 74 ? -3.316 -3.364 11.212 1.00 90.88 74 ILE A C 1
ATOM 569 O O . ILE A 1 74 ? -4.184 -3.967 11.840 1.00 90.88 74 ILE A O 1
ATOM 573 N N . ARG A 1 75 ? -3.264 -3.412 9.878 1.00 90.19 75 ARG A N 1
ATOM 574 C CA . ARG A 1 75 ? -4.318 -4.080 9.102 1.00 90.19 75 ARG A CA 1
ATOM 575 C C . ARG A 1 75 ? -4.329 -5.586 9.313 1.00 90.19 75 ARG A C 1
ATOM 577 O O . ARG A 1 75 ? -5.405 -6.169 9.394 1.00 90.19 75 ARG A O 1
ATOM 584 N N . PHE A 1 76 ? -3.166 -6.204 9.490 1.00 87.31 76 PHE A N 1
ATOM 585 C CA . PHE A 1 76 ? -3.069 -7.626 9.800 1.00 87.31 76 PHE A CA 1
ATOM 586 C C . PHE A 1 76 ? -3.689 -7.973 11.161 1.00 87.31 76 PHE A C 1
ATOM 588 O O . PHE A 1 76 ? -4.435 -8.952 11.259 1.00 87.31 76 PHE A O 1
ATOM 595 N N . ALA A 1 77 ? -3.444 -7.147 12.186 1.00 86.88 77 ALA A N 1
ATOM 596 C CA . ALA A 1 77 ? -4.036 -7.300 13.517 1.00 86.88 77 ALA A CA 1
ATOM 597 C C . ALA A 1 77 ? -5.559 -7.112 13.513 1.00 86.88 77 ALA A C 1
ATOM 599 O O . ALA A 1 77 ? -6.280 -7.828 14.202 1.00 86.88 77 ALA A O 1
ATOM 600 N N . LEU A 1 78 ? -6.055 -6.180 12.699 1.00 87.56 78 LEU A N 1
ATOM 601 C CA . LEU A 1 78 ? -7.483 -5.886 12.567 1.00 87.56 78 LEU A CA 1
ATOM 602 C C . LEU A 1 78 ? -8.201 -6.800 11.561 1.00 87.56 78 LEU A C 1
ATOM 604 O O . LEU A 1 78 ? -9.406 -6.656 11.358 1.00 87.56 78 LEU A O 1
ATOM 608 N N . ASN A 1 79 ? -7.479 -7.735 10.929 1.00 86.56 79 ASN A N 1
ATOM 609 C CA . ASN A 1 79 ? -7.981 -8.578 9.844 1.00 86.56 79 ASN A CA 1
ATOM 610 C C . ASN A 1 79 ? -8.651 -7.742 8.728 1.00 86.56 79 ASN A C 1
ATOM 612 O O . ASN A 1 79 ? -9.741 -8.057 8.250 1.00 86.56 79 ASN A O 1
ATOM 616 N N . LEU A 1 80 ? -7.994 -6.645 8.343 1.00 88.12 80 LEU A N 1
ATOM 617 C CA . LEU A 1 80 ? -8.401 -5.761 7.256 1.00 88.12 80 LEU A CA 1
ATOM 618 C C . LEU A 1 80 ? -7.617 -6.088 5.968 1.00 88.12 80 LEU A C 1
ATOM 620 O O . LEU A 1 80 ? -6.437 -6.438 6.047 1.00 88.12 80 LEU A O 1
ATOM 624 N N . PRO A 1 81 ? -8.217 -5.923 4.773 1.00 88.50 81 PRO A N 1
ATOM 625 C CA . PRO A 1 81 ? -7.576 -6.256 3.498 1.00 88.50 81 PRO A CA 1
ATOM 626 C C . PRO A 1 81 ? -6.282 -5.475 3.261 1.00 88.50 81 PRO A C 1
ATOM 628 O O . PRO A 1 81 ? -6.290 -4.243 3.276 1.00 88.50 81 PRO A O 1
ATOM 631 N N . VAL A 1 82 ? -5.176 -6.159 2.998 1.00 89.94 82 VAL A N 1
ATOM 632 C CA . VAL A 1 82 ? -3.877 -5.533 2.728 1.00 89.94 82 VAL A CA 1
ATOM 633 C C . VAL A 1 82 ? -3.167 -6.289 1.614 1.00 89.94 82 VAL A C 1
ATOM 635 O O . VAL A 1 82 ? -3.294 -7.504 1.511 1.00 89.94 82 VAL A O 1
ATOM 638 N N . MET A 1 83 ? -2.438 -5.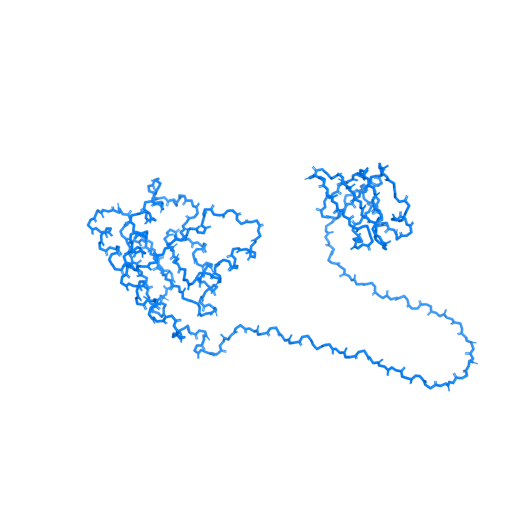566 0.772 1.00 91.81 83 MET A N 1
ATOM 639 C CA . MET A 1 83 ? -1.611 -6.133 -0.288 1.00 91.81 83 MET A CA 1
ATOM 640 C C . MET A 1 83 ? -0.186 -5.647 -0.156 1.00 91.81 83 MET A C 1
ATOM 642 O O . MET A 1 83 ? 0.047 -4.487 0.181 1.00 91.81 83 MET A O 1
ATOM 646 N N . LEU A 1 84 ? 0.757 -6.530 -0.454 1.00 93.69 84 LEU A N 1
ATOM 647 C CA . LEU A 1 84 ? 2.173 -6.221 -0.412 1.00 93.69 84 LEU A CA 1
ATOM 648 C C . LEU A 1 84 ? 2.747 -6.151 -1.816 1.00 93.69 84 LEU A C 1
ATOM 650 O O . LEU A 1 84 ? 2.511 -7.037 -2.639 1.00 93.69 84 LEU A O 1
ATOM 654 N N . VAL A 1 85 ? 3.546 -5.116 -2.054 1.00 95.19 85 VAL A N 1
ATOM 655 C CA . VAL A 1 85 ? 4.402 -5.029 -3.235 1.00 95.19 85 VAL A CA 1
ATOM 656 C C . VAL A 1 85 ? 5.844 -4.809 -2.809 1.00 95.19 85 VAL A C 1
ATOM 658 O O . VAL A 1 85 ? 6.106 -4.178 -1.781 1.00 95.19 85 VAL A O 1
ATOM 661 N N . LYS A 1 86 ? 6.781 -5.334 -3.592 1.00 95.06 86 LYS A N 1
ATOM 662 C CA . LYS A 1 86 ? 8.208 -5.071 -3.414 1.00 95.06 86 LYS A CA 1
ATOM 663 C C . LYS A 1 86 ? 8.923 -5.037 -4.757 1.00 95.06 86 LYS A C 1
ATOM 665 O O . LYS A 1 86 ? 8.478 -5.682 -5.704 1.00 95.06 86 LYS A O 1
ATOM 670 N N . ASP A 1 87 ? 10.064 -4.372 -4.817 1.00 95.31 87 ASP A N 1
ATOM 671 C CA . ASP A 1 87 ? 10.985 -4.546 -5.933 1.00 95.31 87 ASP A CA 1
ATOM 672 C C . ASP A 1 87 ? 11.778 -5.870 -5.846 1.00 95.31 87 ASP A C 1
ATOM 674 O O . ASP A 1 87 ? 11.836 -6.546 -4.806 1.00 95.31 87 ASP A O 1
ATOM 678 N N . SER A 1 88 ? 12.408 -6.255 -6.955 1.00 94.44 88 SER A N 1
ATOM 679 C CA . SER A 1 88 ? 13.271 -7.440 -7.043 1.00 94.44 88 SER A CA 1
ATOM 680 C C . SER A 1 88 ? 14.553 -7.343 -6.221 1.00 94.44 88 SER A C 1
ATOM 682 O O . SER A 1 88 ? 15.116 -8.362 -5.820 1.00 94.44 88 SER A O 1
ATOM 684 N N . LYS A 1 89 ? 15.011 -6.129 -5.917 1.00 92.56 89 LYS A N 1
ATOM 685 C CA . LYS A 1 89 ? 16.237 -5.883 -5.148 1.00 92.56 89 LYS A CA 1
ATOM 686 C C . LYS A 1 89 ? 16.035 -6.051 -3.639 1.00 92.56 89 LYS A C 1
ATOM 688 O O . LYS A 1 89 ? 16.981 -6.369 -2.916 1.00 92.56 89 LYS A O 1
ATOM 693 N N . SER A 1 90 ? 14.826 -5.811 -3.150 1.00 92.25 90 SER A N 1
ATOM 694 C CA . SER A 1 90 ? 14.490 -5.789 -1.734 1.00 92.25 90 SER A CA 1
ATOM 695 C C . SER A 1 90 ? 14.210 -7.192 -1.216 1.00 92.25 90 SER A C 1
ATOM 697 O O . SER A 1 90 ? 13.495 -7.997 -1.822 1.00 92.25 90 SER A O 1
ATOM 699 N N . PHE A 1 91 ? 14.758 -7.463 -0.035 1.00 88.81 91 PHE A N 1
ATOM 700 C CA . PHE A 1 91 ? 14.537 -8.698 0.698 1.00 88.81 91 PHE A CA 1
ATOM 701 C C . PHE A 1 91 ? 13.337 -8.550 1.640 1.00 88.81 91 PHE A C 1
ATOM 703 O O . PHE A 1 91 ? 13.283 -7.611 2.435 1.00 88.81 91 PHE A O 1
ATOM 710 N N . ALA A 1 92 ? 12.392 -9.490 1.573 1.00 86.38 92 ALA A N 1
ATOM 711 C CA . ALA A 1 92 ? 11.318 -9.596 2.553 1.00 86.38 92 ALA A CA 1
ATOM 712 C C . ALA A 1 92 ? 11.806 -10.428 3.747 1.00 86.38 92 ALA A C 1
ATOM 714 O O . ALA A 1 92 ? 12.173 -11.589 3.591 1.00 86.38 92 ALA A O 1
ATOM 715 N N . SER A 1 93 ? 11.809 -9.840 4.943 1.00 82.50 93 SER A N 1
ATOM 716 C CA . SER A 1 93 ? 12.271 -10.496 6.176 1.00 82.50 93 SER A CA 1
ATOM 717 C C . SER A 1 93 ? 11.241 -11.431 6.820 1.00 82.50 93 SER A C 1
ATOM 719 O O . SER A 1 93 ? 11.512 -11.998 7.877 1.00 82.50 93 SER A O 1
ATOM 721 N N . PHE A 1 94 ? 10.068 -11.586 6.209 1.00 84.56 94 PHE A N 1
ATOM 722 C CA . PHE A 1 94 ? 8.958 -12.388 6.710 1.00 84.56 94 PHE A CA 1
ATOM 723 C C . PHE A 1 94 ? 8.239 -13.091 5.556 1.00 84.56 94 PHE A C 1
ATOM 725 O O . PHE A 1 94 ? 8.301 -12.645 4.408 1.00 84.56 94 PHE A O 1
ATOM 732 N N . ASP A 1 95 ? 7.546 -14.183 5.874 1.00 83.06 95 ASP A N 1
ATOM 733 C CA . ASP A 1 95 ? 6.684 -14.885 4.926 1.00 83.06 95 ASP A CA 1
ATOM 734 C C . ASP A 1 95 ? 5.303 -14.216 4.883 1.00 83.06 95 ASP A C 1
ATOM 736 O O . ASP A 1 95 ? 4.649 -14.046 5.912 1.00 83.06 95 ASP A O 1
ATOM 740 N N . ALA A 1 96 ? 4.865 -13.828 3.686 1.00 83.38 96 ALA A N 1
ATOM 741 C CA . ALA A 1 96 ? 3.567 -13.203 3.451 1.00 83.38 96 ALA A CA 1
ATOM 742 C C . ALA A 1 96 ? 2.586 -14.121 2.706 1.00 83.38 96 ALA A C 1
ATOM 744 O O . ALA A 1 96 ? 1.561 -13.653 2.209 1.00 83.38 96 ALA A O 1
ATOM 745 N N . SER A 1 97 ? 2.876 -15.420 2.606 1.00 78.69 97 SER A N 1
ATOM 746 C CA . SER A 1 97 ? 2.029 -16.386 1.893 1.00 78.69 97 SER A CA 1
ATOM 747 C C . SER A 1 97 ? 0.593 -16.403 2.428 1.00 78.69 97 SER A C 1
ATOM 749 O O . SER A 1 97 ? -0.358 -16.429 1.649 1.00 78.69 97 SER A O 1
ATOM 751 N N . GLU A 1 98 ? 0.411 -16.282 3.748 1.00 72.44 98 GLU A N 1
ATOM 752 C CA . GLU A 1 98 ? -0.918 -16.199 4.377 1.00 72.44 98 GLU A CA 1
ATOM 753 C C . GLU A 1 98 ? -1.662 -14.882 4.094 1.00 72.44 98 GLU A C 1
ATOM 755 O O . GLU A 1 98 ? -2.867 -14.789 4.321 1.00 72.44 98 GLU A O 1
ATOM 760 N N . MET A 1 99 ? -0.960 -13.867 3.588 1.00 72.12 99 MET A N 1
ATOM 761 C CA . MET A 1 99 ? -1.482 -12.527 3.298 1.00 72.12 99 MET A CA 1
ATOM 762 C C . MET A 1 99 ? -1.833 -12.340 1.815 1.00 72.12 99 MET A C 1
ATOM 764 O O . MET A 1 99 ? -2.011 -11.214 1.360 1.00 72.12 99 MET A O 1
ATOM 768 N N . GLY A 1 100 ? -1.891 -13.432 1.046 1.00 74.50 100 GLY A N 1
ATOM 769 C CA . GLY A 1 100 ? -2.055 -13.386 -0.410 1.00 74.50 100 GLY A CA 1
ATOM 770 C C . GLY A 1 100 ? -0.740 -13.217 -1.180 1.00 74.50 100 GLY A C 1
ATOM 771 O O . GLY A 1 100 ? -0.772 -13.031 -2.395 1.00 74.50 100 GLY A O 1
ATOM 772 N N . GLY A 1 101 ? 0.406 -13.322 -0.498 1.00 85.00 101 GLY A N 1
ATOM 773 C CA . GLY A 1 101 ? 1.736 -13.208 -1.089 1.00 85.00 101 GLY A CA 1
ATOM 774 C C . GLY A 1 101 ? 2.210 -11.766 -1.280 1.00 85.00 101 GLY A C 1
ATOM 775 O O . GLY A 1 101 ? 1.592 -10.803 -0.826 1.00 85.00 101 GLY A O 1
ATOM 776 N N . ILE A 1 102 ? 3.352 -11.629 -1.953 1.00 92.25 102 ILE A N 1
ATOM 777 C CA . ILE A 1 102 ? 3.958 -10.341 -2.305 1.00 92.25 102 ILE A CA 1
ATOM 778 C C . ILE A 1 102 ? 4.030 -10.267 -3.823 1.00 92.25 102 ILE A C 1
ATOM 780 O O . ILE A 1 102 ? 4.567 -11.176 -4.458 1.00 92.25 102 ILE A O 1
ATOM 784 N N . VAL A 1 103 ? 3.514 -9.187 -4.406 1.00 94.62 103 VAL A N 1
ATOM 785 C CA . VAL A 1 103 ? 3.696 -8.924 -5.835 1.00 94.62 103 VAL A CA 1
ATOM 786 C C . VAL A 1 103 ? 5.041 -8.240 -6.040 1.00 94.62 103 VAL A C 1
ATOM 788 O O . VAL A 1 103 ? 5.321 -7.194 -5.455 1.00 94.62 103 VAL A O 1
ATOM 791 N N . GLU A 1 104 ? 5.880 -8.842 -6.872 1.00 95.38 104 GLU A N 1
ATOM 792 C CA . GLU A 1 104 ? 7.204 -8.318 -7.184 1.00 95.38 104 GLU A CA 1
ATOM 793 C C . GLU A 1 104 ? 7.190 -7.507 -8.484 1.00 95.38 104 GLU A C 1
ATOM 795 O O . GLU A 1 104 ? 6.546 -7.897 -9.462 1.00 95.38 104 GLU A O 1
ATOM 800 N N . TYR A 1 105 ? 7.916 -6.390 -8.504 1.00 96.00 105 TYR A N 1
ATOM 801 C CA . TYR A 1 105 ? 8.184 -5.606 -9.708 1.00 96.00 105 TYR A CA 1
ATOM 802 C C . TYR A 1 105 ? 9.690 -5.402 -9.916 1.00 96.00 105 TYR A C 1
ATOM 804 O O . TYR A 1 105 ? 10.478 -5.435 -8.977 1.00 96.00 105 TYR A O 1
ATOM 812 N N . ASP A 1 106 ? 10.092 -5.174 -11.162 1.00 95.19 106 ASP A N 1
ATOM 813 C CA . ASP A 1 106 ? 11.489 -4.925 -11.526 1.00 95.19 106 ASP A CA 1
ATOM 814 C C . ASP A 1 106 ? 11.890 -3.479 -11.182 1.00 95.19 106 ASP A C 1
ATOM 816 O O . ASP A 1 106 ? 11.253 -2.528 -11.649 1.00 95.19 106 ASP A O 1
ATOM 820 N N . GLU A 1 107 ? 12.959 -3.284 -10.401 1.00 92.12 107 GLU A N 1
ATOM 821 C CA . GLU A 1 107 ? 13.414 -1.950 -9.986 1.00 92.12 107 GLU A CA 1
ATOM 822 C C . GLU A 1 107 ? 13.854 -1.057 -11.159 1.00 92.12 107 GLU A C 1
ATOM 824 O O . GLU A 1 107 ? 13.877 0.175 -11.048 1.00 92.12 107 GLU A O 1
ATOM 829 N N . THR A 1 108 ? 14.207 -1.656 -12.298 1.00 92.25 108 THR A N 1
ATOM 830 C CA . THR A 1 108 ? 14.624 -0.931 -13.503 1.00 92.25 108 THR A CA 1
ATOM 831 C C . THR A 1 108 ? 13.448 -0.296 -14.243 1.00 92.25 108 THR A C 1
ATOM 833 O O . THR A 1 108 ? 13.658 0.658 -14.997 1.00 92.25 108 THR A O 1
ATOM 836 N N . LEU A 1 109 ? 12.219 -0.765 -13.990 1.00 92.81 109 LEU A N 1
ATOM 837 C CA . LEU A 1 109 ? 10.977 -0.286 -14.606 1.00 92.81 109 LEU A CA 1
ATOM 838 C C . LEU A 1 109 ? 11.014 -0.298 -16.145 1.00 92.81 109 LEU A C 1
ATOM 840 O O . LEU A 1 109 ? 10.541 0.638 -16.797 1.00 92.81 109 LEU A O 1
ATOM 844 N N . ARG A 1 110 ? 11.594 -1.347 -16.744 1.00 92.94 110 ARG A N 1
ATOM 845 C CA . ARG A 1 110 ? 11.531 -1.556 -18.199 1.00 92.94 110 ARG A CA 1
ATOM 846 C C . ARG A 1 110 ? 10.092 -1.802 -18.639 1.00 92.94 110 ARG A C 1
ATOM 848 O O . ARG A 1 110 ? 9.283 -2.339 -17.895 1.00 92.94 110 ARG A O 1
ATOM 855 N N . ILE A 1 111 ? 9.758 -1.392 -19.859 1.00 91.88 111 ILE A N 1
ATOM 856 C CA . ILE A 1 111 ? 8.363 -1.367 -20.317 1.00 91.88 111 ILE A CA 1
ATOM 857 C C . ILE A 1 111 ? 7.700 -2.752 -20.314 1.00 91.88 111 ILE A C 1
ATOM 859 O O . ILE A 1 111 ? 6.538 -2.879 -19.938 1.00 91.88 111 ILE A O 1
ATOM 863 N N . ASP A 1 112 ? 8.452 -3.788 -20.675 1.00 90.81 112 ASP A N 1
ATOM 864 C CA . ASP A 1 112 ? 8.026 -5.184 -20.682 1.00 90.81 112 ASP A CA 1
ATOM 865 C C . ASP A 1 112 ? 7.801 -5.718 -19.262 1.00 90.81 112 ASP A C 1
ATOM 867 O O . ASP A 1 112 ? 6.793 -6.375 -18.992 1.00 90.81 112 ASP A O 1
ATOM 871 N N . THR A 1 113 ? 8.692 -5.386 -18.325 1.00 93.12 113 THR A N 1
ATOM 872 C CA . THR A 1 113 ? 8.568 -5.826 -16.929 1.00 93.12 113 THR A CA 1
ATOM 873 C C . THR A 1 113 ? 7.495 -5.050 -16.171 1.00 93.12 113 THR A C 1
ATOM 875 O O . THR A 1 113 ? 6.762 -5.641 -15.379 1.00 93.12 113 THR A O 1
ATOM 878 N N . VAL A 1 114 ? 7.311 -3.764 -16.480 1.00 94.75 114 VAL A N 1
ATOM 879 C CA . VAL A 1 114 ? 6.229 -2.919 -15.952 1.00 94.75 114 VAL A CA 1
ATOM 880 C C . VAL A 1 114 ? 4.863 -3.424 -16.395 1.00 94.75 114 VAL A C 1
ATOM 882 O O . VAL A 1 114 ? 3.978 -3.543 -15.551 1.00 94.75 114 VAL A O 1
ATOM 885 N N . GLN A 1 115 ? 4.674 -3.753 -17.677 1.00 94.44 115 GLN A N 1
ATOM 886 C CA . GLN A 1 115 ? 3.399 -4.301 -18.161 1.00 94.44 115 GLN A CA 1
ATOM 887 C C . GLN A 1 115 ? 3.046 -5.593 -17.429 1.00 94.44 115 GLN A C 1
ATOM 889 O O . GLN A 1 115 ? 1.958 -5.706 -16.866 1.00 94.44 115 GLN A O 1
ATOM 894 N N . LYS A 1 116 ? 4.008 -6.515 -17.329 1.00 95.44 116 LYS A N 1
ATOM 895 C CA . LYS A 1 116 ? 3.819 -7.771 -16.602 1.00 95.44 116 LYS A CA 1
ATOM 896 C C . LYS A 1 116 ? 3.491 -7.543 -15.122 1.00 95.44 116 LYS A C 1
ATOM 898 O O . LYS A 1 116 ? 2.550 -8.140 -14.609 1.00 95.44 116 LYS A O 1
ATOM 903 N N . ALA A 1 117 ? 4.239 -6.680 -14.433 1.00 95.31 117 ALA A N 1
ATOM 904 C CA . ALA A 1 117 ? 3.988 -6.365 -13.025 1.00 95.31 117 ALA A CA 1
ATOM 905 C C . ALA A 1 117 ? 2.607 -5.722 -12.824 1.00 95.31 117 ALA A C 1
ATOM 907 O O . ALA A 1 117 ? 1.907 -6.041 -11.868 1.00 95.31 117 ALA A O 1
ATOM 908 N N . THR A 1 118 ? 2.194 -4.861 -13.755 1.00 96.56 118 THR A N 1
ATOM 909 C CA . THR A 1 118 ? 0.886 -4.197 -13.749 1.00 96.56 118 THR A CA 1
ATOM 910 C C . THR A 1 118 ? -0.258 -5.205 -13.873 1.00 96.56 118 THR A C 1
ATOM 912 O O . THR A 1 118 ? -1.230 -5.126 -13.122 1.00 96.56 118 THR A O 1
ATOM 915 N N . GLU A 1 119 ? -0.146 -6.164 -14.792 1.00 96.50 119 GLU A N 1
ATOM 916 C CA . GLU A 1 119 ? -1.139 -7.227 -14.985 1.00 96.50 119 GLU A CA 1
ATOM 917 C C . GLU A 1 119 ? -1.238 -8.129 -13.752 1.00 96.50 119 GLU A C 1
ATOM 919 O O . GLU A 1 119 ? -2.329 -8.312 -13.211 1.00 96.50 119 GLU A O 1
ATOM 924 N N . VAL A 1 120 ? -0.096 -8.611 -13.248 1.00 96.38 120 VAL A N 1
ATOM 925 C CA . VAL A 1 120 ? -0.036 -9.461 -12.047 1.00 96.38 120 VAL A CA 1
ATOM 926 C C . VAL A 1 120 ? -0.623 -8.737 -10.834 1.00 96.38 120 VAL A C 1
ATOM 928 O O . VAL A 1 120 ? -1.436 -9.308 -10.107 1.00 96.38 120 VAL A O 1
ATOM 931 N N . LEU A 1 121 ? -0.258 -7.468 -10.628 1.00 96.19 121 LEU A N 1
ATOM 932 C CA . LEU A 1 121 ? -0.792 -6.657 -9.537 1.00 96.19 121 LEU A CA 1
ATOM 933 C C . LEU A 1 121 ? -2.302 -6.436 -9.689 1.00 96.19 121 LEU A C 1
ATOM 935 O O . LEU A 1 121 ? -3.033 -6.517 -8.706 1.00 96.19 121 LEU A O 1
ATOM 939 N N . SER A 1 122 ? -2.789 -6.202 -10.909 1.00 96.38 122 SER A N 1
ATOM 940 C CA . SER A 1 122 ? -4.220 -6.026 -11.173 1.00 96.38 122 SER A CA 1
ATOM 941 C C . SER A 1 122 ? -5.026 -7.287 -10.859 1.00 96.38 122 SER A C 1
ATOM 943 O O . SER A 1 122 ? -6.070 -7.208 -10.211 1.00 96.38 122 SER A O 1
ATOM 945 N N . GLU A 1 123 ? -4.544 -8.460 -11.271 1.00 94.94 123 GLU A N 1
ATOM 946 C CA . GLU A 1 123 ? -5.189 -9.734 -10.941 1.00 94.94 123 GLU A CA 1
ATOM 947 C C . GLU A 1 123 ? -5.196 -9.997 -9.436 1.00 94.94 123 GLU A C 1
ATOM 949 O O . GLU A 1 123 ? -6.211 -10.433 -8.889 1.00 94.94 123 GLU A O 1
ATOM 954 N N . ALA A 1 124 ? -4.083 -9.714 -8.758 1.00 92.44 124 ALA A N 1
ATOM 955 C CA . ALA A 1 124 ? -3.980 -9.862 -7.314 1.00 92.44 124 ALA A CA 1
ATOM 956 C C . ALA A 1 124 ? -4.961 -8.922 -6.588 1.00 92.44 124 ALA A C 1
ATOM 958 O O . ALA A 1 124 ? -5.645 -9.355 -5.661 1.00 92.44 124 ALA A O 1
ATOM 959 N N . LEU A 1 125 ? -5.091 -7.669 -7.043 1.00 92.69 125 LEU A N 1
ATOM 960 C CA . LEU A 1 125 ? -6.072 -6.702 -6.533 1.00 92.69 125 LEU A CA 1
ATOM 961 C C . LEU A 1 125 ? -7.506 -7.206 -6.698 1.00 92.69 125 LEU A C 1
ATOM 963 O O . LEU A 1 125 ? -8.252 -7.211 -5.724 1.00 92.69 125 LEU A O 1
ATOM 967 N N . LYS A 1 126 ? -7.885 -7.684 -7.889 1.00 92.69 126 LYS A N 1
ATOM 968 C CA . LYS A 1 126 ? -9.233 -8.228 -8.137 1.00 92.69 126 LYS A CA 1
ATOM 969 C C . LYS A 1 126 ? -9.555 -9.385 -7.194 1.00 92.69 126 LYS A C 1
ATOM 971 O O . LYS A 1 126 ? -10.584 -9.354 -6.526 1.00 92.69 126 LYS A O 1
ATOM 976 N N . LYS A 1 127 ? -8.634 -10.346 -7.067 1.00 89.06 127 LYS A N 1
ATOM 977 C CA . LYS A 1 127 ? -8.784 -11.486 -6.148 1.00 89.06 127 LYS A CA 1
ATOM 978 C C . LYS A 1 127 ? -8.937 -11.025 -4.698 1.00 89.06 127 LYS A C 1
ATOM 980 O O . LYS A 1 127 ? -9.831 -11.489 -4.000 1.00 89.06 127 LYS A O 1
ATOM 985 N N . ALA A 1 128 ? -8.101 -10.088 -4.249 1.00 85.06 128 ALA A N 1
ATOM 986 C CA . ALA A 1 128 ? -8.167 -9.560 -2.887 1.00 85.06 128 ALA A CA 1
ATOM 987 C C . ALA A 1 128 ? -9.493 -8.831 -2.595 1.00 85.06 128 ALA A C 1
ATOM 989 O O . ALA A 1 128 ? -10.007 -8.914 -1.480 1.00 85.06 128 ALA A O 1
ATOM 990 N N . ILE A 1 129 ? -10.062 -8.144 -3.589 1.00 85.88 129 ILE A N 1
ATOM 991 C CA . ILE A 1 129 ? -11.361 -7.466 -3.478 1.00 85.88 129 ILE A CA 1
ATOM 992 C C . ILE A 1 129 ? -12.511 -8.481 -3.426 1.00 85.88 129 ILE A C 1
ATOM 994 O O . ILE A 1 129 ? -13.433 -8.310 -2.631 1.00 85.88 129 ILE A O 1
ATOM 998 N N . GLU A 1 130 ? -12.460 -9.548 -4.222 1.00 84.62 130 GLU A N 1
ATOM 999 C CA . GLU A 1 130 ? -13.463 -10.625 -4.193 1.00 84.62 130 GLU A CA 1
ATOM 1000 C C . GLU A 1 130 ? -13.468 -11.368 -2.846 1.00 84.62 130 GLU A C 1
ATOM 1002 O O . GLU A 1 130 ? -14.528 -11.677 -2.305 1.00 84.62 130 GLU A O 1
ATOM 1007 N N . LEU A 1 131 ? -12.288 -11.575 -2.256 1.00 77.38 131 LEU A N 1
ATOM 1008 C CA . LEU A 1 131 ? -12.089 -12.277 -0.981 1.00 77.38 131 LEU A CA 1
ATOM 1009 C C . LEU A 1 131 ? -12.282 -11.387 0.261 1.00 77.38 131 LEU A C 1
ATOM 1011 O O . LEU A 1 131 ? -12.080 -11.846 1.383 1.00 77.38 131 LEU A O 1
ATOM 1015 N N . LYS A 1 132 ? -12.700 -10.121 0.106 1.00 68.06 132 LYS A N 1
ATOM 1016 C CA . LYS A 1 132 ? -12.759 -9.104 1.184 1.00 68.06 132 LYS A CA 1
ATOM 1017 C C . LYS A 1 132 ? -13.570 -9.530 2.421 1.00 68.06 132 LYS A C 1
ATOM 1019 O O . LYS A 1 132 ? -13.371 -8.975 3.499 1.00 68.06 132 LYS A O 1
ATOM 1024 N N . SER A 1 133 ? -14.494 -10.483 2.278 1.00 61.66 133 SER A N 1
ATOM 1025 C CA . SER A 1 133 ? -15.351 -10.976 3.369 1.00 61.66 133 SER A CA 1
ATOM 1026 C C . SER A 1 133 ? -14.743 -12.142 4.159 1.00 61.66 133 SER A C 1
ATOM 1028 O O . SER A 1 133 ? -15.187 -12.442 5.270 1.00 61.66 133 SER A O 1
ATOM 1030 N N . GLU A 1 134 ? -13.722 -12.801 3.618 1.00 65.88 134 GLU A N 1
ATOM 1031 C CA . GLU A 1 134 ? -13.134 -13.975 4.240 1.00 65.88 134 GLU A CA 1
ATOM 1032 C C . GLU A 1 134 ? -12.081 -13.581 5.284 1.00 65.88 134 GLU A C 1
ATOM 1034 O O . GLU A 1 134 ? -11.183 -12.764 5.069 1.00 65.88 134 GLU A O 1
ATOM 1039 N N . LYS A 1 135 ? -12.213 -14.152 6.484 1.00 64.88 135 LYS A N 1
ATOM 1040 C CA . LYS A 1 135 ? -11.326 -13.844 7.606 1.00 64.88 135 LYS A CA 1
ATOM 1041 C C . LYS A 1 135 ? -10.139 -14.799 7.604 1.00 64.88 135 LYS A C 1
ATOM 1043 O O . LYS A 1 135 ? -10.258 -15.949 8.023 1.00 64.88 135 LYS A O 1
ATOM 1048 N N . HIS A 1 136 ? -8.997 -14.316 7.125 1.00 66.56 136 HIS A N 1
ATOM 1049 C CA . HIS A 1 136 ? -7.836 -15.160 6.840 1.00 66.56 136 HIS A CA 1
ATOM 1050 C C . HIS A 1 136 ? -6.646 -14.980 7.787 1.00 66.56 136 HIS A C 1
ATOM 1052 O O . HIS A 1 136 ? -5.784 -15.864 7.806 1.00 66.56 136 HIS A O 1
ATOM 1058 N N . SER A 1 137 ? -6.601 -13.902 8.581 1.00 73.88 137 SER A N 1
ATOM 1059 C CA . SER A 1 137 ? -5.463 -13.606 9.462 1.00 73.88 137 SER A CA 1
ATOM 1060 C C . SER A 1 137 ? -5.246 -14.710 10.499 1.00 73.88 137 SER A C 1
ATOM 1062 O O . SER A 1 137 ? -6.194 -15.176 11.139 1.00 73.88 137 SER A O 1
ATOM 1064 N N . LEU A 1 138 ? -3.985 -15.105 10.696 1.00 76.38 138 LEU A N 1
ATOM 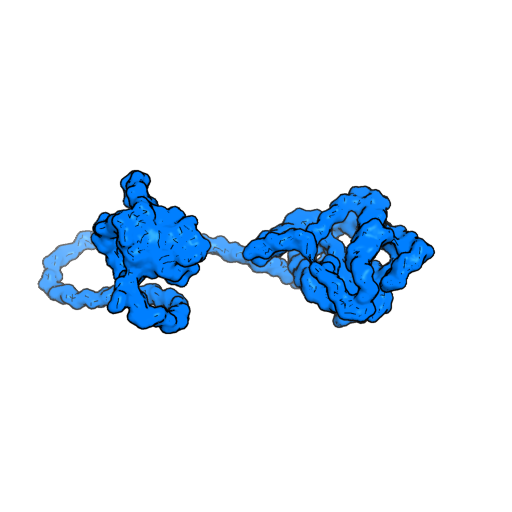1065 C CA . LEU A 1 138 ? -3.578 -16.078 11.713 1.00 76.38 138 LEU A CA 1
ATOM 1066 C C . LEU A 1 138 ? -4.069 -15.677 13.108 1.00 76.38 138 LEU A C 1
ATOM 1068 O O . LEU A 1 138 ? -4.557 -16.519 13.856 1.00 76.38 138 LEU A O 1
ATOM 1072 N N . LEU A 1 139 ? -3.999 -14.381 13.428 1.00 78.56 139 LEU A N 1
ATOM 1073 C CA . LEU A 1 139 ? -4.465 -13.835 14.704 1.00 78.56 139 LEU A CA 1
ATOM 1074 C C . LEU A 1 139 ? -5.966 -14.062 14.886 1.00 78.56 139 LEU A C 1
ATOM 1076 O O . LEU A 1 139 ? -6.402 -14.519 15.941 1.00 78.56 139 LEU A O 1
ATOM 1080 N N . TYR A 1 140 ? -6.742 -13.848 13.821 1.00 77.12 140 TYR A N 1
ATOM 1081 C CA . TYR A 1 140 ? -8.173 -14.122 13.832 1.00 77.12 140 TYR A CA 1
ATOM 1082 C C . TYR A 1 140 ? -8.464 -15.620 14.004 1.00 77.12 140 TYR A C 1
ATOM 1084 O O . TYR A 1 140 ? -9.305 -15.992 14.821 1.00 77.12 140 TYR A O 1
ATOM 1092 N N . LYS A 1 141 ? -7.743 -16.492 13.285 1.00 80.94 141 LYS A N 1
ATOM 1093 C CA . LYS A 1 141 ? -7.871 -17.958 13.413 1.00 80.94 141 LYS A CA 1
ATOM 1094 C C . LYS A 1 141 ? -7.510 -18.455 14.815 1.00 80.94 141 LYS A C 1
ATOM 1096 O O . LYS A 1 141 ? -8.120 -19.406 15.293 1.00 80.94 141 LYS A O 1
ATOM 1101 N N . LEU A 1 142 ? -6.554 -17.803 15.475 1.00 82.56 142 LEU A N 1
ATOM 1102 C CA . LEU A 1 142 ? -6.148 -18.093 16.851 1.00 82.56 142 LEU A CA 1
ATOM 1103 C C . LEU A 1 142 ? -7.152 -17.561 17.894 1.00 82.56 142 LEU A C 1
ATOM 1105 O O . LEU A 1 142 ? -7.005 -17.836 19.081 1.00 82.56 142 LEU A O 1
ATOM 1109 N N . GLY A 1 143 ? -8.167 -16.798 17.474 1.00 77.69 143 GLY A N 1
ATOM 1110 C CA . GLY A 1 143 ? -9.120 -16.151 18.377 1.00 77.69 143 GLY A CA 1
ATOM 1111 C C . GLY A 1 143 ? -8.537 -14.945 19.120 1.00 77.69 143 GLY A C 1
ATOM 1112 O O . GLY A 1 143 ? -9.142 -14.464 20.076 1.00 77.69 143 GLY A O 1
ATOM 1113 N N . VAL A 1 144 ? -7.378 -14.438 18.687 1.00 73.75 144 VAL A N 1
ATOM 1114 C CA . VAL A 1 144 ? -6.773 -13.215 19.219 1.00 73.75 144 VAL A CA 1
ATOM 1115 C C . VAL A 1 144 ? -7.443 -12.032 18.530 1.00 73.75 144 VAL A C 1
ATOM 1117 O O . VAL A 1 144 ? -7.082 -11.636 17.423 1.00 73.75 144 VAL A O 1
ATOM 1120 N N . GLY A 1 145 ? -8.484 -11.512 19.174 1.00 65.19 145 GLY A N 1
ATOM 1121 C CA . GLY A 1 145 ? -9.167 -10.291 18.763 1.00 65.19 145 GLY A CA 1
ATOM 1122 C C . GLY A 1 145 ? -8.586 -9.050 19.433 1.00 65.19 145 GLY A C 1
ATOM 1123 O O . GLY A 1 145 ? -7.842 -9.134 20.411 1.00 65.19 145 GLY A O 1
ATOM 1124 N N . ILE A 1 146 ? -8.976 -7.879 18.930 1.00 66.19 146 ILE A N 1
ATOM 1125 C CA . ILE A 1 146 ? -8.758 -6.618 19.640 1.00 66.19 146 ILE A CA 1
ATOM 1126 C C . ILE A 1 146 ? -9.499 -6.733 20.978 1.00 66.19 146 ILE A C 1
ATOM 1128 O O . ILE A 1 146 ? -10.698 -7.047 20.957 1.00 66.19 146 ILE A O 1
ATOM 1132 N N . PRO A 1 147 ? -8.837 -6.499 22.124 1.00 60.56 147 PRO A N 1
ATOM 1133 C CA . PRO A 1 147 ? -9.540 -6.421 23.391 1.00 60.56 147 PRO A CA 1
ATOM 1134 C C . PRO A 1 147 ? -10.599 -5.330 23.265 1.00 60.56 147 PRO A C 1
ATOM 1136 O O . PRO A 1 147 ? -10.288 -4.174 22.972 1.00 60.56 147 PRO A O 1
ATOM 1139 N N . GLN A 1 148 ? -11.864 -5.712 23.429 1.00 57.72 148 GLN A N 1
ATOM 1140 C CA . GLN A 1 148 ? -12.917 -4.722 23.561 1.00 57.72 148 GLN A CA 1
ATOM 1141 C C . GLN A 1 148 ? -12.624 -3.962 24.853 1.00 57.72 148 GLN A C 1
ATOM 1143 O O . GLN A 1 148 ? -12.341 -4.621 25.860 1.00 57.72 148 GLN A O 1
ATOM 1148 N N . PRO A 1 149 ? -12.633 -2.619 24.846 1.00 56.03 149 PRO A N 1
ATOM 1149 C CA . PRO A 1 149 ? -12.550 -1.886 26.095 1.00 56.03 149 PRO A CA 1
ATOM 1150 C C . PRO A 1 149 ? -13.656 -2.429 26.996 1.00 56.03 149 PRO A C 1
ATOM 1152 O O . PRO A 1 149 ? -14.818 -2.485 26.583 1.00 56.03 149 PRO A O 1
ATOM 1155 N N . GLU A 1 150 ? -13.281 -2.912 28.181 1.00 57.62 150 GLU A N 1
ATOM 1156 C CA . GLU A 1 150 ? -14.271 -3.358 29.150 1.00 57.62 150 GLU A CA 1
ATOM 1157 C C . GLU A 1 150 ? -15.258 -2.203 29.351 1.00 57.62 150 GLU A C 1
ATOM 1159 O O . GLU A 1 150 ? -14.820 -1.047 29.452 1.00 57.62 150 GLU A O 1
ATOM 1164 N N . PRO A 1 151 ? -16.578 -2.461 29.345 1.00 50.12 151 PRO A N 1
ATOM 1165 C CA . PRO A 1 151 ? -17.528 -1.421 29.686 1.00 50.12 151 PRO A CA 1
ATOM 1166 C C . PRO A 1 151 ? -17.095 -0.870 31.039 1.00 50.12 151 PRO A C 1
ATOM 1168 O O . PRO A 1 151 ? -16.991 -1.625 32.006 1.00 50.12 151 PRO A O 1
ATOM 1171 N N . VAL A 1 152 ? -16.785 0.427 31.089 1.00 51.41 152 VAL A N 1
ATOM 1172 C CA . VAL A 1 152 ? -16.499 1.108 32.349 1.00 51.41 152 VAL A CA 1
ATOM 1173 C C . VAL A 1 152 ? -17.709 0.839 33.228 1.00 51.41 152 VAL A C 1
ATOM 1175 O O . VAL A 1 152 ? -18.800 1.331 32.940 1.00 51.41 152 VAL A O 1
ATOM 1178 N N . ILE A 1 153 ? -17.538 -0.006 34.246 1.00 47.06 153 ILE A N 1
ATOM 1179 C CA . ILE A 1 153 ? -18.565 -0.242 35.248 1.00 47.06 153 ILE A CA 1
ATOM 1180 C C . ILE A 1 153 ? -18.736 1.107 35.932 1.00 47.06 153 ILE A C 1
ATOM 1182 O O . ILE A 1 153 ? -17.926 1.506 36.767 1.00 47.06 153 ILE A O 1
ATOM 1186 N N . THR A 1 154 ? -19.765 1.848 35.531 1.00 48.88 154 THR A N 1
ATOM 1187 C CA . THR A 1 154 ? -20.297 2.948 36.317 1.00 48.88 154 THR A CA 1
ATOM 1188 C C . THR A 1 154 ? -20.804 2.313 37.597 1.00 48.88 154 THR A C 1
ATOM 1190 O O . THR A 1 154 ? -21.890 1.744 37.644 1.00 48.88 154 THR A O 1
ATOM 1193 N N . ILE A 1 155 ? -19.961 2.326 38.629 1.00 49.31 155 ILE A N 1
ATOM 1194 C CA . ILE A 1 155 ? -20.387 2.006 39.984 1.00 49.31 155 ILE A CA 1
ATOM 1195 C C . ILE A 1 155 ? -21.509 3.013 40.275 1.00 49.31 155 ILE A C 1
ATOM 1197 O O . ILE A 1 155 ? -21.236 4.215 40.229 1.00 49.31 155 ILE A O 1
ATOM 1201 N N . PRO A 1 156 ? -22.768 2.583 40.484 1.00 46.56 156 PRO A N 1
ATOM 1202 C CA . PRO A 1 156 ? -23.801 3.515 40.896 1.00 46.56 156 PRO A CA 1
ATOM 1203 C C . PRO A 1 156 ? -23.349 4.133 42.217 1.00 46.56 156 PRO A C 1
ATOM 1205 O O . PRO A 1 156 ? -22.922 3.411 43.122 1.00 46.56 156 PRO A O 1
ATOM 1208 N N . GLU A 1 157 ? -23.392 5.463 42.305 1.00 44.44 157 GLU A N 1
ATOM 1209 C CA . GLU A 1 157 ? -23.115 6.168 43.553 1.00 44.44 157 GLU A CA 1
ATOM 1210 C C . GLU A 1 157 ? -23.951 5.526 44.671 1.00 44.44 157 GLU A C 1
ATOM 1212 O O . GLU A 1 157 ? -25.166 5.359 44.503 1.00 44.44 157 GLU A O 1
ATOM 1217 N N . PRO A 1 158 ? -23.344 5.102 45.793 1.00 40.81 158 PRO A N 1
ATOM 1218 C CA . PRO A 1 158 ? -24.110 4.528 46.880 1.00 40.81 158 PRO A CA 1
ATOM 1219 C C . PRO A 1 158 ? -25.002 5.622 47.471 1.00 40.81 158 PRO A C 1
ATOM 1221 O O . PRO A 1 158 ? -24.535 6.515 48.174 1.00 40.81 158 PRO A O 1
ATOM 1224 N N . THR A 1 159 ? -26.307 5.543 47.210 1.00 45.88 159 THR A N 1
ATOM 1225 C CA . THR A 1 159 ? -27.319 6.279 47.970 1.00 45.88 159 THR A CA 1
ATOM 1226 C C . THR A 1 159 ? -27.309 5.759 49.401 1.00 45.88 159 THR A C 1
ATOM 1228 O O . THR A 1 159 ? -27.941 4.751 49.715 1.00 45.88 159 THR A O 1
ATOM 1231 N N . PHE A 1 160 ? -26.552 6.425 50.266 1.00 41.91 160 PHE A N 1
ATOM 1232 C CA . PHE A 1 160 ? -26.542 6.155 51.695 1.00 41.91 160 PHE A CA 1
ATOM 1233 C C . PHE A 1 160 ? -27.675 6.959 52.342 1.00 41.91 160 PHE A C 1
ATOM 1235 O O . PHE A 1 160 ? -27.561 8.164 52.553 1.00 41.91 160 PHE A O 1
ATOM 1242 N N . THR A 1 161 ? -28.804 6.314 52.636 1.00 42.31 161 THR A N 1
ATOM 1243 C CA . THR A 1 161 ? -29.788 6.872 53.572 1.00 42.31 161 THR A CA 1
ATOM 1244 C C . THR A 1 161 ? -29.218 6.743 54.982 1.00 42.31 161 THR A C 1
ATOM 1246 O O . THR A 1 161 ? -29.105 5.632 55.500 1.00 42.31 161 THR A O 1
ATOM 1249 N N . ALA A 1 162 ? -28.814 7.862 55.581 1.00 37.34 162 ALA A N 1
ATOM 1250 C CA . ALA A 1 162 ? -28.298 7.903 56.945 1.00 37.34 162 ALA A CA 1
ATOM 1251 C C . ALA A 1 162 ? -29.427 7.666 57.974 1.00 37.34 162 ALA A C 1
ATOM 1253 O O . ALA A 1 162 ? -30.489 8.276 57.840 1.00 37.34 162 ALA A O 1
ATOM 1254 N N . PRO A 1 163 ? -29.232 6.821 59.005 1.00 38.44 163 PRO A N 1
ATOM 1255 C CA . PRO A 1 163 ? -30.068 6.847 60.200 1.00 38.44 163 PRO A CA 1
ATOM 1256 C C . PRO A 1 163 ? -29.643 7.999 61.130 1.00 38.44 163 PRO A C 1
ATOM 1258 O O . PRO A 1 163 ? -28.454 8.267 61.294 1.00 38.44 163 PRO A O 1
ATOM 1261 N N . GLU A 1 164 ? -30.621 8.672 61.742 1.00 45.66 164 GLU A N 1
ATOM 1262 C CA . GLU A 1 164 ? -30.420 9.710 62.764 1.00 45.66 164 GLU A CA 1
ATOM 1263 C C . GLU A 1 164 ? -29.824 9.122 64.052 1.00 45.66 164 GLU A C 1
ATOM 1265 O O . GLU A 1 164 ? -30.462 8.280 64.686 1.00 45.66 164 GLU A O 1
ATOM 1270 N N . VAL A 1 165 ? -28.656 9.616 64.487 1.00 37.47 165 VAL A N 1
ATOM 1271 C CA . VAL A 1 165 ? -28.200 9.526 65.886 1.00 37.47 165 VAL A CA 1
ATOM 1272 C C . VAL A 1 165 ? -27.418 10.790 66.285 1.00 37.47 165 VAL A C 1
ATOM 1274 O O . VAL A 1 165 ? -26.371 11.093 65.728 1.00 37.47 165 VAL A O 1
ATOM 1277 N N . VAL A 1 166 ? -28.021 11.491 67.251 1.00 42.19 166 VAL A N 1
ATOM 1278 C CA . VAL A 1 166 ? -27.558 12.441 68.285 1.00 42.19 166 VAL A CA 1
ATOM 1279 C C . VAL A 1 166 ? -26.078 12.874 68.293 1.00 42.19 166 VAL A C 1
ATOM 1281 O O . VAL A 1 166 ? -25.173 12.057 68.437 1.00 42.19 166 VAL A O 1
ATOM 1284 N N . GLU A 1 167 ? -25.883 14.200 68.257 1.00 44.78 167 GLU A N 1
ATOM 1285 C CA . GLU A 1 167 ? -24.625 14.927 68.478 1.00 44.78 167 GLU A CA 1
ATOM 1286 C C . GLU A 1 167 ? -24.035 14.703 69.882 1.00 44.78 167 GLU A C 1
ATOM 1288 O O . GLU A 1 167 ? -24.639 15.080 70.886 1.00 44.78 167 GLU A O 1
ATOM 1293 N N . GLU A 1 168 ? -22.787 14.236 69.940 1.00 34.12 168 GLU A N 1
ATOM 1294 C CA . GLU A 1 168 ? -21.836 14.631 70.982 1.00 34.12 168 GLU A CA 1
ATOM 1295 C C . GLU A 1 168 ? -20.531 15.078 70.310 1.00 34.12 168 GLU A C 1
ATOM 1297 O O . GLU A 1 168 ? -19.898 14.336 69.560 1.00 34.12 168 GLU A O 1
ATOM 1302 N N . ALA A 1 169 ? -20.164 16.339 70.546 1.00 37.91 169 ALA A N 1
ATOM 1303 C CA . ALA A 1 169 ? -19.039 17.017 69.920 1.00 37.91 169 ALA A CA 1
ATOM 1304 C C . ALA A 1 169 ? -17.721 16.742 70.659 1.00 37.91 169 ALA A C 1
ATOM 1306 O O . ALA A 1 169 ? -17.599 17.064 71.842 1.00 37.91 169 ALA A O 1
ATOM 1307 N N . GLN A 1 170 ? -16.712 16.242 69.938 1.00 34.34 170 GLN A N 1
ATOM 1308 C CA . GLN A 1 170 ? -15.288 16.344 70.285 1.00 34.34 170 GLN A CA 1
ATOM 1309 C C . GLN A 1 170 ? -14.444 16.555 69.006 1.00 34.34 170 GLN A C 1
ATOM 1311 O O . GLN A 1 170 ? -14.882 16.168 67.925 1.00 34.34 170 GLN A O 1
ATOM 1316 N N . PRO A 1 171 ? -13.304 17.264 69.106 1.00 33.41 171 PRO A N 1
ATOM 1317 C CA . PRO A 1 171 ? -12.833 18.202 68.085 1.00 33.41 171 PRO A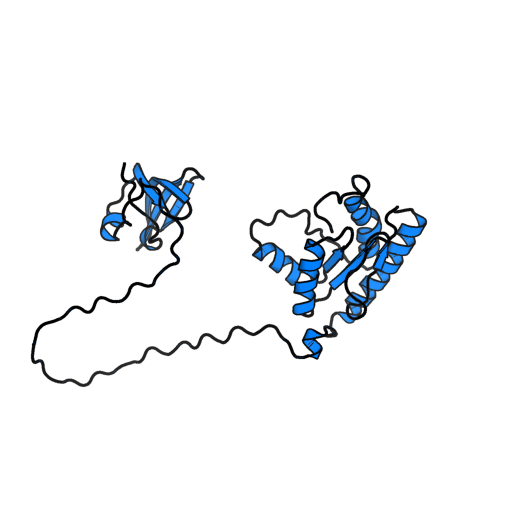 CA 1
ATOM 1318 C C . PRO A 1 171 ? -12.157 17.553 66.869 1.00 33.41 171 PRO A C 1
ATOM 1320 O O . PRO A 1 171 ? -11.459 16.549 66.980 1.00 33.41 171 PRO A O 1
ATOM 1323 N N . GLU A 1 172 ? -12.364 18.192 65.717 1.00 32.34 172 GLU A N 1
ATOM 1324 C CA . GLU A 1 172 ? -11.887 17.819 64.385 1.00 32.34 172 GLU A CA 1
ATOM 1325 C C . GLU A 1 172 ? -10.348 17.764 64.297 1.00 32.34 172 GLU A C 1
ATOM 1327 O O . GLU A 1 172 ? -9.667 18.779 64.442 1.00 32.34 172 GLU A O 1
ATOM 1332 N N . GLU A 1 173 ? -9.791 16.590 63.985 1.00 35.72 173 GLU A N 1
ATOM 1333 C CA . GLU A 1 173 ? -8.483 16.485 63.329 1.00 35.72 173 GLU A CA 1
ATOM 1334 C C . GLU A 1 173 ? -8.710 16.387 61.811 1.00 35.72 173 GLU A C 1
ATOM 1336 O O . GLU A 1 173 ? -9.175 15.369 61.294 1.00 35.72 173 GLU A O 1
ATOM 1341 N N . GLU A 1 174 ? -8.395 17.462 61.083 1.00 34.50 174 GLU A N 1
ATOM 1342 C CA . GLU A 1 174 ? -8.450 17.518 59.617 1.00 34.50 174 GLU A CA 1
ATOM 1343 C C . GLU A 1 174 ? -7.463 16.522 58.978 1.00 34.50 174 GLU A C 1
ATOM 1345 O O . GLU A 1 174 ? -6.269 16.794 58.805 1.00 34.50 174 GLU A O 1
ATOM 1350 N N . VAL A 1 175 ? -7.961 15.363 58.546 1.00 38.19 175 VAL A N 1
ATOM 1351 C CA . VAL A 1 175 ? -7.226 14.471 57.640 1.00 38.19 175 VAL A CA 1
ATOM 1352 C C . VAL A 1 175 ? -7.328 15.031 56.220 1.00 38.19 175 VAL A C 1
ATOM 1354 O O . VAL A 1 175 ? -8.322 14.842 55.521 1.00 38.19 175 VAL A O 1
ATOM 1357 N N . LYS A 1 176 ? -6.276 15.736 55.790 1.00 36.06 176 LYS A N 1
ATOM 1358 C CA . LYS A 1 176 ? -6.135 16.283 54.431 1.00 36.06 176 LYS A CA 1
ATOM 1359 C C . LYS A 1 176 ? -6.323 15.192 53.355 1.00 36.06 176 LYS A C 1
ATOM 1361 O O . LYS A 1 176 ? -5.651 14.157 53.435 1.00 36.06 176 LYS A O 1
ATOM 1366 N N . PRO A 1 177 ? -7.147 15.411 52.311 1.00 34.12 177 PRO A N 1
ATOM 1367 C CA . PRO A 1 177 ? -7.240 14.492 51.182 1.00 34.12 177 PRO A CA 1
ATOM 1368 C C . PRO A 1 177 ? -5.905 14.442 50.425 1.00 34.12 177 PRO A C 1
ATOM 1370 O O . PRO A 1 177 ? -5.327 15.475 50.090 1.00 34.12 177 PRO A O 1
ATOM 1373 N N . LYS A 1 178 ? -5.405 13.231 50.151 1.00 38.72 178 LYS A N 1
ATOM 1374 C CA . LYS A 1 178 ? -4.229 13.013 49.296 1.00 38.72 178 LYS A CA 1
ATOM 1375 C C . LYS A 1 178 ? -4.522 13.515 47.881 1.00 38.72 178 LYS A C 1
ATOM 1377 O O . LYS A 1 178 ? -5.357 12.943 47.186 1.00 38.72 178 LYS A O 1
ATOM 1382 N N . GLU A 1 179 ? -3.784 14.537 47.466 1.00 42.09 179 GLU A N 1
ATOM 1383 C CA . GLU A 1 179 ? -3.777 15.062 46.102 1.00 42.09 179 GLU A CA 1
ATOM 1384 C C . GLU A 1 179 ? -3.459 13.961 45.066 1.00 42.09 179 GLU A C 1
ATOM 1386 O O . GLU A 1 179 ? -2.574 13.121 45.298 1.00 42.09 179 GLU A O 1
ATOM 1391 N N . PRO A 1 180 ? -4.129 13.962 43.899 1.00 35.72 180 PRO A N 1
ATOM 1392 C CA . PRO A 1 180 ? -3.755 13.116 42.777 1.00 35.72 180 PRO A CA 1
ATOM 1393 C C . PRO A 1 180 ? -2.376 13.547 42.263 1.00 35.72 180 PRO A C 1
ATOM 1395 O O . PRO A 1 180 ? -2.184 14.662 41.781 1.00 35.72 180 PRO A O 1
ATOM 1398 N N . ARG A 1 181 ? -1.387 12.655 42.368 1.00 38.75 181 ARG A N 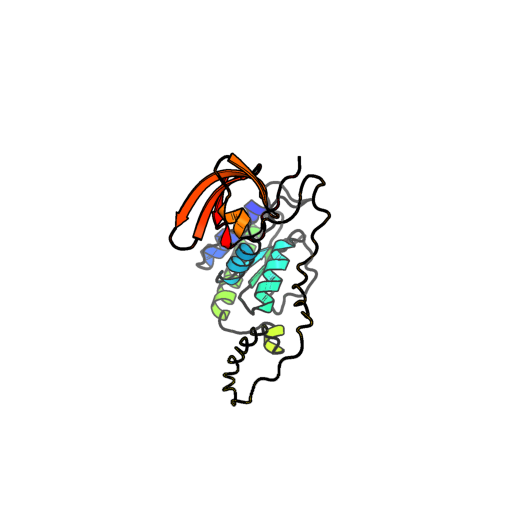1
ATOM 1399 C CA . ARG A 1 181 ? -0.041 12.893 41.832 1.00 38.75 181 ARG A CA 1
ATOM 1400 C C . ARG A 1 181 ? -0.083 12.848 40.305 1.00 38.75 181 ARG A C 1
ATOM 1402 O O . ARG A 1 181 ? 0.017 11.778 39.710 1.00 38.75 181 ARG A O 1
ATOM 1409 N N . LEU A 1 182 ? -0.235 14.016 39.688 1.00 38.16 182 LEU A N 1
ATOM 1410 C CA . LEU A 1 182 ? 0.008 14.221 38.262 1.00 38.16 182 LEU A CA 1
ATOM 1411 C C . LEU A 1 182 ? 1.489 13.953 37.926 1.00 38.16 182 LEU A C 1
ATOM 1413 O O . LEU A 1 182 ? 2.358 14.136 38.787 1.00 38.16 182 LEU A O 1
ATOM 1417 N N . PRO A 1 183 ? 1.798 13.511 36.692 1.00 37.38 183 PRO A N 1
ATOM 1418 C CA . PRO A 1 183 ? 3.164 13.229 36.272 1.00 37.38 183 PRO A CA 1
ATOM 1419 C C . PRO A 1 183 ? 4.024 14.489 36.395 1.00 37.38 183 PRO A C 1
ATOM 1421 O O . PRO A 1 183 ? 3.715 15.537 35.829 1.00 37.38 183 PRO A O 1
ATOM 1424 N N . ILE A 1 184 ? 5.112 14.369 37.154 1.00 38.09 184 ILE A N 1
ATOM 1425 C CA . ILE A 1 184 ? 6.110 15.418 37.349 1.00 38.09 184 ILE A CA 1
ATOM 1426 C C . ILE A 1 184 ? 6.858 15.584 36.023 1.00 38.09 184 ILE A C 1
ATOM 1428 O O . ILE A 1 184 ? 7.815 14.864 35.739 1.00 38.09 184 ILE A O 1
ATOM 1432 N N . ILE A 1 185 ? 6.400 16.507 35.182 1.00 44.59 185 ILE A N 1
ATOM 1433 C CA . ILE A 1 185 ? 7.211 17.031 34.086 1.00 44.59 185 ILE A CA 1
ATOM 1434 C C . ILE A 1 185 ? 8.242 17.954 34.738 1.00 44.59 185 ILE A C 1
ATOM 1436 O O . ILE A 1 185 ? 7.848 18.864 35.457 1.00 44.59 185 ILE A O 1
ATOM 1440 N N . SER A 1 186 ? 9.518 17.616 34.525 1.00 47.84 186 SER A N 1
ATOM 1441 C CA . SER A 1 186 ? 10.746 18.430 34.447 1.00 47.84 186 SER A CA 1
ATOM 1442 C C . SER A 1 186 ? 10.778 19.791 35.163 1.00 47.84 186 SER A C 1
ATOM 1444 O O . SER A 1 186 ? 9.813 20.542 35.084 1.00 47.84 186 SER A O 1
ATOM 1446 N N . PRO A 1 187 ? 11.913 20.187 35.779 1.00 60.06 187 PRO A N 1
ATOM 1447 C CA . PRO A 1 187 ? 11.971 21.397 36.596 1.00 60.06 187 PRO A CA 1
ATOM 1448 C C . PRO A 1 187 ? 11.432 22.609 35.828 1.00 60.06 187 PRO A C 1
ATOM 1450 O O . PRO A 1 187 ? 11.898 22.932 34.733 1.00 60.06 187 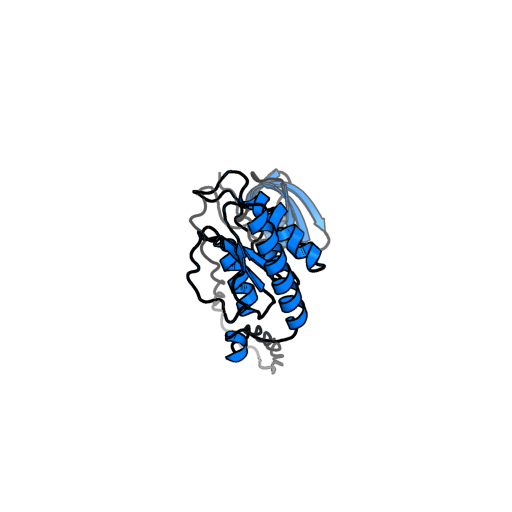PRO A O 1
ATOM 1453 N N . LEU A 1 188 ? 10.403 23.231 36.405 1.00 63.50 188 LEU A N 1
ATOM 1454 C CA . LEU A 1 188 ? 9.848 24.485 35.919 1.00 63.50 188 LEU A CA 1
ATOM 1455 C C . LEU A 1 188 ? 10.963 25.546 35.922 1.00 63.50 188 LEU A C 1
ATOM 1457 O O . LEU A 1 188 ? 11.809 25.520 36.817 1.00 63.50 188 LEU A O 1
ATOM 1461 N N . PRO A 1 189 ? 10.988 26.469 34.949 1.00 67.81 189 PRO A N 1
ATOM 1462 C CA . PRO A 1 189 ? 11.962 27.554 34.945 1.00 67.81 189 PRO A CA 1
ATOM 1463 C C . PRO A 1 189 ? 11.894 28.391 36.233 1.00 67.81 189 PRO A C 1
ATOM 1465 O O . PRO A 1 189 ? 10.800 28.605 36.751 1.00 67.81 189 PRO A O 1
ATOM 1468 N N . ASP A 1 190 ? 13.025 28.938 36.691 1.00 70.38 190 ASP A N 1
ATOM 1469 C CA . ASP A 1 190 ? 13.137 29.692 37.959 1.00 70.38 190 ASP A CA 1
ATOM 1470 C C . ASP A 1 190 ? 12.171 30.889 38.074 1.00 70.38 190 ASP A C 1
ATOM 1472 O O . ASP A 1 190 ? 11.826 31.326 39.168 1.00 70.38 190 ASP A O 1
ATOM 1476 N N . TYR A 1 191 ? 11.704 31.408 36.937 1.00 69.25 191 TYR A N 1
ATOM 1477 C CA . TYR A 1 191 ? 10.746 32.511 36.858 1.00 69.25 191 TYR A CA 1
ATOM 1478 C C . TYR A 1 191 ? 9.275 32.068 36.978 1.00 69.25 191 TYR A C 1
ATOM 1480 O O . TYR A 1 191 ? 8.367 32.886 36.811 1.00 69.25 191 TYR A O 1
ATOM 1488 N N . VAL A 1 192 ? 8.993 30.780 37.202 1.00 73.81 192 VAL A N 1
ATOM 1489 C CA . VAL A 1 192 ? 7.629 30.245 37.314 1.00 73.81 192 VAL A CA 1
ATOM 1490 C C . VAL A 1 192 ? 7.306 29.933 38.771 1.00 73.81 192 VAL A C 1
ATOM 1492 O O . VAL A 1 192 ? 7.889 29.045 39.384 1.00 73.81 192 VAL A O 1
ATOM 1495 N N . GLY A 1 193 ? 6.331 30.657 39.311 1.00 69.56 193 GLY A N 1
ATOM 1496 C CA . GLY A 1 193 ? 5.842 30.495 40.672 1.00 69.56 193 GLY A CA 1
ATOM 1497 C C . GLY A 1 193 ? 4.695 29.495 40.813 1.00 69.56 193 GLY A C 1
ATOM 1498 O O . GLY A 1 193 ? 4.466 28.601 39.986 1.00 69.56 193 GLY A O 1
ATOM 1499 N N . ASP A 1 194 ? 3.949 29.682 41.895 1.00 72.38 194 ASP A N 1
ATOM 1500 C CA . ASP A 1 194 ? 2.805 28.852 42.251 1.00 72.38 194 ASP A CA 1
ATOM 1501 C C . ASP A 1 194 ? 1.643 28.983 41.250 1.00 72.38 194 ASP A C 1
ATOM 1503 O O . ASP A 1 194 ? 1.499 30.023 40.583 1.00 72.38 194 ASP A O 1
ATOM 1507 N N . PRO A 1 195 ? 0.808 27.931 41.123 1.00 73.19 195 PRO A N 1
ATOM 1508 C CA . PRO A 1 195 ? -0.434 28.005 40.364 1.00 73.19 195 PRO A CA 1
ATOM 1509 C C . PRO A 1 195 ? -1.349 29.107 40.910 1.00 73.19 195 PRO A C 1
ATOM 1511 O O . PRO A 1 195 ? -1.332 29.433 42.099 1.00 73.19 195 PRO A O 1
ATOM 1514 N N . PHE A 1 196 ? -2.147 29.708 40.030 1.00 71.31 196 PHE A N 1
ATOM 1515 C CA . PHE A 1 196 ? -3.192 30.633 40.460 1.00 71.31 196 PHE A CA 1
ATOM 1516 C C . PHE A 1 196 ? -4.309 29.858 41.169 1.00 71.31 196 PHE A C 1
ATOM 1518 O O . PHE A 1 196 ? -4.771 28.846 40.655 1.00 71.31 196 PHE A O 1
ATOM 1525 N N . THR A 1 197 ? -4.771 30.349 42.320 1.00 69.12 197 THR A N 1
ATOM 1526 C CA . THR A 1 197 ? -6.025 29.877 42.928 1.00 69.12 197 THR A CA 1
ATOM 1527 C C . THR A 1 197 ? -7.236 30.423 42.173 1.00 69.12 197 THR A C 1
ATOM 1529 O O . THR A 1 197 ? -7.155 31.504 41.584 1.00 69.12 197 THR A O 1
ATOM 1532 N N . ASP A 1 198 ? -8.377 29.737 42.250 1.00 66.06 198 ASP A N 1
ATOM 1533 C CA . ASP A 1 198 ? -9.630 30.131 41.581 1.00 66.06 198 ASP A CA 1
ATOM 1534 C C . ASP A 1 198 ? -10.023 31.591 41.860 1.00 66.06 198 ASP A C 1
ATOM 1536 O O . ASP A 1 198 ? -10.359 32.353 40.952 1.00 66.06 198 ASP A O 1
ATOM 1540 N N . GLU A 1 199 ? -9.856 32.043 43.105 1.00 64.44 199 GLU A N 1
ATOM 1541 C CA . GLU A 1 199 ? -10.098 33.434 43.509 1.00 64.44 199 GLU A CA 1
ATOM 1542 C C . GLU A 1 199 ? -9.149 34.453 42.852 1.00 64.44 199 GLU A C 1
ATOM 1544 O O . GLU A 1 199 ? -9.474 35.637 42.720 1.00 64.44 199 GLU A O 1
ATOM 1549 N N . GLN A 1 200 ? -7.939 34.028 42.485 1.00 67.44 200 GLN A N 1
ATOM 1550 C CA . GLN A 1 200 ? -6.944 34.865 41.813 1.00 67.44 200 GLN A CA 1
ATOM 1551 C C . GLN A 1 200 ? -7.166 34.873 40.304 1.00 67.44 200 GLN A C 1
ATOM 1553 O O . GLN A 1 200 ? -7.033 35.930 39.687 1.00 67.44 200 GLN A O 1
ATOM 1558 N N . ILE A 1 201 ? -7.580 33.740 39.732 1.00 67.44 201 ILE A N 1
ATOM 1559 C CA . ILE A 1 201 ? -8.033 33.638 38.342 1.00 67.44 201 ILE A CA 1
ATOM 1560 C C . ILE A 1 201 ? -9.198 34.602 38.099 1.00 67.44 201 ILE A C 1
ATOM 1562 O O . ILE A 1 201 ? -9.253 35.289 37.076 1.00 67.44 201 ILE A O 1
ATOM 1566 N N . GLU A 1 202 ? -10.098 34.732 39.075 1.00 64.75 202 GLU A N 1
ATOM 1567 C CA . GLU A 1 202 ? -11.224 35.657 38.999 1.00 64.75 202 GLU A CA 1
ATOM 1568 C C . GLU A 1 202 ? -10.826 37.133 38.884 1.00 64.75 202 GLU A C 1
ATOM 1570 O O . GLU A 1 202 ? -11.607 37.916 38.329 1.00 64.75 202 GLU A O 1
ATOM 1575 N N . LYS A 1 203 ? -9.646 37.498 39.403 1.00 68.94 203 LYS A N 1
ATOM 1576 C CA . LYS A 1 203 ? -9.131 38.873 39.497 1.00 68.94 203 LYS A CA 1
ATOM 1577 C C . LYS A 1 203 ? -8.184 39.253 38.354 1.00 68.94 203 LYS A C 1
ATOM 1579 O O . LYS A 1 203 ? -7.761 40.410 38.313 1.00 68.94 203 LYS A O 1
ATOM 1584 N N . LEU A 1 204 ? -7.868 38.326 37.446 1.00 73.06 204 LEU A N 1
ATOM 1585 C CA . LEU A 1 204 ? -6.992 38.580 36.299 1.00 73.06 204 LEU A CA 1
ATOM 1586 C C . LEU A 1 204 ? -7.582 39.647 35.370 1.00 73.06 204 LEU A C 1
ATOM 1588 O O . LEU A 1 204 ? -8.791 39.685 35.123 1.00 73.06 204 LEU A O 1
ATOM 1592 N N . LYS A 1 205 ? -6.720 40.513 34.833 1.00 73.56 205 LYS A N 1
ATOM 1593 C CA . LYS A 1 205 ? -7.090 41.590 33.905 1.00 73.56 205 LYS A CA 1
ATOM 1594 C C . LYS A 1 205 ? -6.302 41.495 32.601 1.00 73.56 205 LYS A C 1
ATOM 1596 O O . LYS A 1 205 ? -5.260 40.851 32.502 1.00 73.56 205 LYS A O 1
ATOM 1601 N N . ALA A 1 206 ? -6.816 42.169 31.572 1.00 71.00 206 ALA A N 1
ATOM 1602 C CA . ALA A 1 206 ? -6.082 42.362 30.328 1.00 71.00 206 ALA A CA 1
ATOM 1603 C C . ALA A 1 206 ? -4.747 43.070 30.620 1.00 71.00 206 ALA A C 1
ATOM 1605 O O . ALA A 1 206 ? -4.731 44.137 31.233 1.00 71.00 206 ALA A O 1
ATOM 1606 N N . GLY A 1 207 ? -3.640 42.466 30.191 1.00 70.81 207 GLY A N 1
ATOM 1607 C CA . GLY A 1 207 ? -2.282 42.940 30.440 1.00 70.81 207 GLY A CA 1
ATOM 1608 C C . GLY A 1 207 ? -1.456 42.075 31.394 1.00 70.81 207 GLY A C 1
ATOM 1609 O O . GLY A 1 207 ? -0.228 42.191 31.359 1.00 70.81 207 GLY A O 1
ATOM 1610 N N . ASP A 1 208 ? -2.078 41.191 32.178 1.00 78.69 208 ASP A N 1
ATOM 1611 C CA . ASP A 1 208 ? -1.356 40.338 33.128 1.00 78.69 208 ASP A CA 1
ATOM 1612 C C . ASP A 1 208 ? -0.535 39.259 32.408 1.00 78.69 208 ASP A C 1
ATOM 1614 O O . ASP A 1 208 ? -0.924 38.743 31.354 1.00 78.69 208 ASP A O 1
ATOM 1618 N N . SER A 1 209 ? 0.631 38.942 32.975 1.00 77.69 209 SER A N 1
ATOM 1619 C CA . SER A 1 209 ? 1.537 37.907 32.467 1.00 77.69 209 SER A CA 1
ATOM 1620 C C . SER A 1 209 ? 1.387 36.633 33.290 1.00 77.69 209 SER A C 1
ATOM 1622 O O . SER A 1 209 ? 1.441 36.672 34.518 1.00 77.69 209 SER A O 1
ATOM 1624 N N . LEU A 1 210 ? 1.223 35.506 32.611 1.00 81.62 210 LEU A N 1
ATOM 1625 C CA . LEU A 1 210 ? 1.033 34.193 33.216 1.00 81.62 210 LEU A CA 1
ATOM 1626 C C . LEU A 1 210 ? 1.803 33.127 32.438 1.00 81.62 210 LEU A C 1
ATOM 1628 O O . LEU A 1 210 ? 2.152 33.317 31.274 1.00 81.62 210 LEU A O 1
ATOM 1632 N N . PHE A 1 211 ? 2.089 32.007 33.085 1.00 75.69 211 PHE A N 1
ATOM 1633 C CA . PHE A 1 211 ? 2.749 30.867 32.462 1.00 75.69 211 PHE A CA 1
ATOM 1634 C C . PHE A 1 211 ? 1.763 29.710 32.333 1.00 75.69 211 PHE A C 1
ATOM 1636 O O . PHE A 1 211 ? 1.135 29.342 33.321 1.00 75.69 211 PHE A O 1
ATOM 1643 N N . HIS A 1 212 ? 1.632 29.134 31.139 1.00 78.50 212 HIS A N 1
ATOM 1644 C CA . HIS A 1 212 ? 0.828 27.936 30.899 1.00 78.50 212 HIS A CA 1
ATOM 1645 C C . HIS A 1 212 ? 1.739 26.739 30.615 1.00 78.50 212 HIS A C 1
ATOM 1647 O O . HIS A 1 212 ? 2.585 26.819 29.726 1.00 78.50 212 HIS A O 1
ATOM 1653 N N . LEU A 1 213 ? 1.524 25.607 31.291 1.00 71.06 213 LEU A N 1
ATOM 1654 C CA . LEU A 1 213 ? 2.375 24.405 31.178 1.00 71.06 213 LEU A CA 1
ATOM 1655 C C . LEU A 1 213 ? 2.638 23.945 29.730 1.00 71.06 213 LEU A C 1
ATOM 1657 O O . LEU A 1 213 ? 3.763 23.588 29.403 1.00 71.06 213 LEU A O 1
ATOM 1661 N N . ASN A 1 214 ? 1.632 24.019 28.851 1.00 70.00 214 ASN A N 1
ATOM 1662 C CA . ASN A 1 214 ? 1.766 23.587 27.449 1.00 70.00 214 ASN A CA 1
ATOM 1663 C C . ASN A 1 214 ? 2.175 24.694 26.463 1.00 70.00 214 ASN A C 1
ATOM 1665 O O . ASN A 1 214 ? 2.584 24.384 25.348 1.00 70.00 214 ASN A O 1
ATOM 1669 N N . TYR A 1 215 ? 2.002 25.970 26.823 1.00 70.88 215 TYR A N 1
ATOM 1670 C CA . TYR A 1 215 ? 2.123 27.094 25.875 1.00 70.88 215 TYR A CA 1
ATOM 1671 C C . TYR A 1 215 ? 3.173 28.132 26.293 1.00 70.88 215 TYR A C 1
ATOM 1673 O O . TYR A 1 215 ? 3.452 29.063 25.543 1.00 70.88 215 TYR A O 1
ATOM 1681 N N . GLY A 1 216 ? 3.784 27.968 27.467 1.00 75.62 216 GLY A N 1
ATOM 1682 C CA . GLY A 1 216 ? 4.833 28.843 27.968 1.00 75.62 216 GLY A CA 1
ATOM 1683 C C . GLY A 1 216 ? 4.306 30.184 28.478 1.00 75.62 216 GLY A C 1
ATOM 1684 O O . GLY A 1 216 ? 3.199 30.285 29.015 1.00 75.62 216 GLY A O 1
ATOM 1685 N N . LYS A 1 217 ? 5.132 31.225 28.343 1.00 80.06 217 LYS A N 1
ATOM 1686 C CA . LYS A 1 217 ? 4.835 32.585 28.802 1.00 80.06 217 LYS A CA 1
ATOM 1687 C C . LYS A 1 217 ? 3.765 33.220 27.917 1.00 80.06 217 LYS A C 1
ATOM 1689 O O . LYS A 1 217 ? 3.903 33.266 26.699 1.00 80.06 217 LYS A O 1
ATOM 1694 N N . GLY A 1 218 ? 2.701 33.711 28.542 1.00 81.12 218 GLY A N 1
ATOM 1695 C CA . GLY A 1 218 ? 1.572 34.329 27.866 1.00 81.12 218 GLY A CA 1
ATOM 1696 C C . GLY A 1 218 ? 1.135 35.629 28.528 1.00 81.12 218 GLY A C 1
ATOM 1697 O O . GLY A 1 218 ? 1.228 35.787 29.745 1.00 81.12 218 GLY A O 1
ATOM 1698 N N . LYS A 1 219 ? 0.641 36.570 27.722 1.00 82.38 219 LYS A N 1
ATOM 1699 C CA . LYS A 1 219 ? 0.055 37.830 28.190 1.00 82.38 219 LYS A CA 1
ATOM 1700 C C . LYS A 1 219 ? -1.418 37.898 27.821 1.00 82.38 219 LYS A C 1
ATOM 1702 O O . LYS A 1 219 ? -1.781 37.675 26.665 1.00 82.38 219 LYS A O 1
ATOM 1707 N N . ILE A 1 220 ? -2.273 38.225 28.783 1.00 82.00 220 ILE A N 1
ATOM 1708 C CA . ILE A 1 220 ? -3.715 38.325 28.542 1.00 82.00 220 ILE A CA 1
ATOM 1709 C C . ILE A 1 220 ? -4.001 39.549 27.664 1.00 82.00 220 ILE A C 1
ATOM 1711 O O . ILE A 1 220 ? -3.659 40.673 28.021 1.00 82.00 220 ILE A O 1
ATOM 1715 N N . ASN A 1 221 ? -4.657 39.331 26.529 1.00 76.12 221 ASN A N 1
ATOM 1716 C CA . ASN A 1 221 ? -5.099 40.365 25.598 1.00 76.12 221 ASN A CA 1
ATOM 1717 C C . ASN A 1 221 ? -6.481 40.917 25.985 1.00 76.12 221 ASN A C 1
ATOM 1719 O O . ASN A 1 221 ? -6.651 42.121 26.139 1.00 76.12 221 ASN A O 1
ATOM 1723 N N . PHE A 1 222 ? -7.466 40.041 26.204 1.00 73.94 222 PHE A N 1
ATOM 1724 C CA . PHE A 1 222 ? -8.789 40.418 26.717 1.00 73.94 222 PHE A CA 1
ATOM 1725 C C . PHE A 1 222 ? -9.485 39.233 27.392 1.00 73.94 222 PHE A C 1
ATOM 1727 O O . PHE A 1 222 ? -9.208 38.079 27.068 1.00 73.94 222 PHE A O 1
ATOM 1734 N N . ILE A 1 223 ? -10.415 39.522 28.305 1.00 78.06 223 ILE A N 1
ATOM 1735 C CA . ILE A 1 223 ? -11.234 38.518 28.996 1.00 78.06 223 ILE A CA 1
ATOM 1736 C C . ILE A 1 223 ? -12.699 38.762 28.640 1.00 78.06 223 ILE A C 1
ATOM 1738 O O . ILE A 1 223 ? -13.193 39.885 28.742 1.00 78.06 223 ILE A O 1
ATOM 1742 N N . LYS A 1 224 ? -13.397 37.709 28.219 1.00 76.25 224 LYS A N 1
ATOM 1743 C CA . LYS A 1 224 ? -14.826 37.700 27.905 1.00 76.25 224 LYS A CA 1
ATOM 1744 C C . LYS A 1 224 ? -15.535 36.718 28.836 1.00 76.25 224 LYS A C 1
ATOM 1746 O O . LYS A 1 224 ? -15.121 35.570 28.957 1.00 76.25 224 LYS A O 1
ATOM 1751 N N . LYS A 1 225 ? -16.613 37.154 29.487 1.00 73.94 225 LYS A N 1
ATOM 1752 C CA . LYS A 1 225 ? -17.453 36.282 30.320 1.00 73.94 225 LYS A CA 1
ATOM 1753 C C . LYS A 1 225 ? -18.526 35.622 29.446 1.00 73.94 225 LYS A C 1
ATOM 1755 O O . LYS A 1 225 ? -19.231 36.336 28.733 1.00 73.94 225 LYS A O 1
ATOM 1760 N N . MET A 1 226 ? -18.636 34.297 29.486 1.00 58.66 226 MET A N 1
ATOM 1761 C CA . MET A 1 226 ? -19.761 33.544 28.921 1.00 58.66 226 MET A CA 1
ATOM 1762 C C . MET A 1 226 ? -20.396 32.731 30.051 1.00 58.66 226 MET A C 1
ATOM 1764 O O . MET A 1 226 ? -19.789 31.805 30.572 1.00 58.66 226 MET A O 1
ATOM 1768 N N . ASP A 1 227 ? -21.602 33.125 30.458 1.00 64.06 227 ASP A N 1
ATOM 1769 C CA . ASP A 1 227 ? -22.395 32.497 31.520 1.00 64.06 227 ASP A CA 1
ATOM 1770 C C . ASP A 1 227 ? -21.632 32.266 32.842 1.00 64.06 227 ASP A C 1
ATOM 1772 O O . ASP A 1 227 ? -21.430 33.223 33.603 1.00 64.06 227 ASP A O 1
ATOM 1776 N N . LYS A 1 228 ? -21.216 31.024 33.131 1.00 60.22 228 LYS A N 1
ATOM 1777 C CA . LYS A 1 228 ? -20.450 30.655 34.338 1.00 60.22 228 LYS A CA 1
ATOM 1778 C C . LYS A 1 228 ? -18.928 30.698 34.144 1.00 60.22 228 LYS A C 1
ATOM 1780 O O . LYS A 1 228 ? -18.215 30.790 35.138 1.00 60.22 228 LYS A O 1
ATOM 1785 N N . ASP A 1 229 ? -18.446 30.762 32.903 1.00 65.88 229 ASP A N 1
ATOM 1786 C CA . ASP A 1 229 ? -17.029 30.613 32.570 1.00 65.88 229 ASP A CA 1
ATOM 1787 C C . ASP A 1 229 ? -16.405 31.912 32.029 1.00 65.88 229 ASP A C 1
ATOM 1789 O O . ASP A 1 229 ? -17.020 32.711 31.311 1.00 65.88 229 ASP A O 1
ATOM 1793 N N . LYS A 1 230 ? -15.133 32.147 32.368 1.00 69.50 230 LYS A N 1
ATOM 1794 C CA . LYS A 1 230 ? -14.337 33.276 31.858 1.00 69.50 230 LYS A CA 1
ATOM 1795 C C . LYS A 1 230 ? -13.402 32.780 30.753 1.00 69.50 230 LYS A C 1
ATOM 1797 O O . LYS A 1 230 ? -12.506 31.983 31.010 1.00 69.50 230 LYS A O 1
ATOM 1802 N N . LEU A 1 231 ? -13.589 33.271 29.530 1.00 75.69 231 LEU A N 1
ATOM 1803 C CA . LEU A 1 231 ? -12.700 33.038 28.389 1.00 75.69 231 LEU A CA 1
ATOM 1804 C C . LEU A 1 231 ? -11.651 34.147 28.321 1.00 75.69 231 LEU A C 1
ATOM 1806 O O . LEU A 1 231 ? -11.997 35.322 28.212 1.00 75.69 231 LEU A O 1
ATOM 1810 N N . ALA A 1 232 ? -10.373 33.791 28.338 1.00 78.94 232 ALA A N 1
ATOM 1811 C CA . ALA A 1 232 ? -9.265 34.718 28.156 1.00 78.94 232 ALA A CA 1
ATOM 1812 C C . ALA A 1 232 ? -8.588 34.485 26.803 1.00 78.94 232 ALA A C 1
ATOM 1814 O O . ALA A 1 232 ? -8.231 33.363 26.451 1.00 78.94 232 ALA A O 1
ATOM 1815 N N . SER A 1 233 ? -8.391 35.560 26.045 1.00 78.12 233 SER A N 1
ATOM 1816 C CA . SER A 1 233 ? -7.485 35.577 24.899 1.00 78.12 233 SER A CA 1
ATOM 1817 C C . SER A 1 233 ? -6.087 35.881 25.411 1.00 78.12 233 SER A C 1
ATOM 1819 O O . SER A 1 233 ? -5.876 36.937 26.006 1.00 78.12 233 SER A O 1
ATOM 1821 N N . ILE A 1 234 ? -5.149 34.959 25.222 1.00 81.88 234 ILE A N 1
ATOM 1822 C CA . ILE A 1 234 ? -3.788 35.020 25.755 1.00 81.88 234 ILE A CA 1
ATOM 1823 C C . ILE A 1 234 ? -2.812 34.907 24.585 1.00 81.88 234 ILE A C 1
ATOM 1825 O O . ILE A 1 234 ? -2.903 33.994 23.765 1.00 81.88 234 ILE A O 1
ATOM 1829 N N . VAL A 1 235 ? -1.892 35.862 24.489 1.00 77.94 235 VAL A N 1
ATOM 1830 C CA . VAL A 1 235 ? -0.817 35.875 23.494 1.00 77.94 235 VAL A CA 1
ATOM 1831 C C . VAL A 1 235 ? 0.385 35.170 24.099 1.00 77.94 235 VAL A C 1
ATOM 1833 O O . VAL A 1 235 ? 1.004 35.715 25.010 1.00 77.94 235 VAL A O 1
ATOM 1836 N N . PHE A 1 236 ? 0.683 33.967 23.614 1.00 80.88 236 PHE A N 1
ATOM 1837 C CA . PHE A 1 236 ? 1.901 33.227 23.941 1.00 80.88 236 PHE A CA 1
ATOM 1838 C C . PHE A 1 236 ? 2.986 33.499 22.895 1.00 80.88 236 PHE A C 1
ATOM 1840 O O . PHE A 1 236 ? 2.675 33.928 21.781 1.00 80.88 236 PHE A O 1
ATOM 1847 N N . ASP A 1 237 ? 4.241 33.171 23.204 1.00 69.94 237 ASP A N 1
ATOM 1848 C CA . ASP A 1 237 ? 5.349 33.241 22.233 1.00 69.94 237 ASP A CA 1
ATOM 1849 C C . ASP A 1 237 ? 5.076 32.382 20.981 1.00 69.94 237 ASP A C 1
ATOM 1851 O O . ASP A 1 237 ? 5.492 32.713 19.873 1.00 69.94 237 ASP A O 1
ATOM 1855 N N . THR A 1 238 ? 4.304 31.300 21.137 1.00 67.88 238 THR A N 1
ATOM 1856 C CA . THR A 1 238 ? 3.880 30.407 20.047 1.00 67.88 238 THR A CA 1
ATOM 1857 C C . THR A 1 238 ? 2.636 30.891 19.289 1.00 67.88 238 THR A C 1
ATOM 1859 O O . THR A 1 238 ? 2.186 30.220 18.360 1.00 67.88 238 THR A O 1
ATOM 1862 N N . GLY A 1 239 ? 2.033 32.014 19.693 1.00 73.00 239 GLY A N 1
ATOM 1863 C CA . GLY A 1 239 ? 0.836 32.600 19.083 1.00 73.00 239 GLY A CA 1
ATOM 1864 C C . GLY A 1 239 ? -0.330 32.825 20.054 1.00 73.00 239 GLY A C 1
ATOM 1865 O O . GLY A 1 239 ? -0.293 32.458 21.228 1.00 73.00 239 GLY A O 1
ATOM 1866 N N . THR A 1 240 ? -1.401 33.442 19.553 1.00 77.56 240 THR A N 1
ATOM 1867 C CA . THR A 1 240 ? -2.584 33.806 20.352 1.00 77.56 240 THR A CA 1
ATOM 1868 C C . THR A 1 240 ? -3.559 32.636 20.490 1.00 77.56 240 THR A C 1
ATOM 1870 O O . THR A 1 240 ? -3.945 32.022 19.493 1.00 77.56 240 THR A O 1
ATOM 1873 N N . LYS A 1 241 ? -4.004 32.342 21.715 1.00 77.19 241 LYS A N 1
ATOM 1874 C CA . LYS A 1 241 ? -4.986 31.291 22.029 1.00 77.19 241 LYS A CA 1
ATOM 1875 C C . LYS A 1 241 ? -6.121 31.841 22.888 1.00 77.19 241 LYS A C 1
ATOM 1877 O O . LYS A 1 241 ? -5.911 32.725 23.710 1.00 77.19 241 LYS A O 1
ATOM 1882 N N . LEU A 1 242 ? -7.323 31.301 22.700 1.00 78.62 242 LEU A N 1
ATOM 1883 C CA . LEU A 1 242 ? -8.492 31.587 23.529 1.00 78.62 242 LEU A CA 1
ATOM 1884 C C . LEU A 1 242 ? -8.707 30.397 24.472 1.00 78.62 242 LEU A C 1
ATOM 1886 O O . LEU A 1 242 ? -8.913 29.286 23.990 1.00 78.62 242 LEU A O 1
ATOM 1890 N N . LEU A 1 243 ? -8.616 30.611 25.784 1.00 75.94 243 LEU A N 1
ATOM 1891 C CA . LEU A 1 243 ? -8.656 29.551 26.796 1.00 75.94 243 LEU A CA 1
ATOM 1892 C C . LEU A 1 243 ? -9.698 29.859 27.880 1.00 75.94 243 LEU A C 1
ATOM 1894 O O . LEU A 1 243 ? -9.935 31.021 28.212 1.00 75.94 243 LEU A O 1
ATOM 1898 N N . VAL A 1 244 ? -10.327 28.817 28.427 1.00 76.50 244 VAL A N 1
ATOM 1899 C CA . VAL A 1 244 ? -11.304 28.927 29.522 1.00 76.50 244 VAL A CA 1
ATOM 1900 C C . VAL A 1 244 ? -10.562 28.882 30.850 1.00 76.50 244 VAL A C 1
ATOM 1902 O O . VAL A 1 244 ? -9.996 27.857 31.202 1.00 76.50 244 VAL A O 1
ATOM 1905 N N . LEU A 1 245 ? -10.578 29.984 31.594 1.00 68.50 245 LEU A N 1
ATOM 1906 C CA . LEU A 1 245 ? -9.767 30.155 32.797 1.00 68.50 245 LEU A CA 1
ATOM 1907 C C . LEU A 1 245 ? -10.126 29.184 33.937 1.00 68.50 245 LEU A C 1
ATOM 1909 O O . LEU A 1 245 ? -9.228 28.759 34.648 1.00 68.50 245 LEU A O 1
ATOM 1913 N N . ALA A 1 246 ? -11.404 28.819 34.085 1.00 61.03 246 ALA A N 1
ATOM 1914 C CA . ALA A 1 246 ? -11.897 27.953 35.165 1.00 61.03 246 ALA A CA 1
ATOM 1915 C C . ALA A 1 246 ? -11.697 26.445 34.914 1.00 61.03 246 ALA A C 1
ATOM 1917 O O . ALA A 1 246 ? -11.861 25.647 35.825 1.00 61.03 246 ALA A O 1
ATOM 1918 N N . ALA A 1 247 ? -11.380 26.044 33.679 1.00 55.12 247 ALA A N 1
ATOM 1919 C CA . ALA A 1 247 ? -11.236 24.633 33.300 1.00 55.12 247 ALA A CA 1
ATOM 1920 C C . ALA A 1 247 ? -9.769 24.208 33.128 1.00 55.12 247 ALA A C 1
ATOM 1922 O O . ALA A 1 247 ? -9.479 23.053 32.821 1.00 55.12 247 ALA A O 1
ATOM 1923 N N . THR A 1 248 ? -8.836 25.149 33.261 1.00 57.09 248 THR A N 1
ATOM 1924 C CA . THR A 1 248 ? -7.412 24.912 33.042 1.00 57.09 248 THR A CA 1
ATOM 1925 C C . THR A 1 248 ? -6.634 25.337 34.279 1.00 57.09 248 THR A C 1
ATOM 1927 O O . THR A 1 248 ? -6.185 26.480 34.351 1.00 57.09 248 THR A O 1
ATOM 1930 N N . ASP A 1 249 ? -6.387 24.397 35.196 1.00 57.66 249 ASP A N 1
ATOM 1931 C CA . ASP A 1 249 ? -5.511 24.534 36.385 1.00 57.66 249 ASP A CA 1
ATOM 1932 C C . ASP A 1 249 ? -4.021 24.718 36.028 1.00 57.66 249 ASP A C 1
ATOM 1934 O O . ASP A 1 249 ? -3.103 24.472 36.812 1.00 57.66 249 ASP A O 1
ATOM 1938 N N . PHE A 1 250 ? -3.744 25.116 34.791 1.00 65.00 250 PHE A N 1
ATOM 1939 C CA . PHE A 1 250 ? -2.422 25.083 34.189 1.00 65.00 250 PHE A CA 1
ATOM 1940 C C . PHE A 1 250 ? -1.715 26.437 34.211 1.00 65.00 250 PHE A C 1
ATOM 1942 O O . PHE A 1 250 ? -0.612 26.545 33.668 1.00 65.00 250 PHE A O 1
ATOM 1949 N N . TYR A 1 251 ? -2.324 27.461 34.818 1.00 73.12 251 TYR A N 1
ATOM 1950 C CA . TYR A 1 251 ? -1.743 28.796 34.916 1.00 73.12 251 TYR A CA 1
ATOM 1951 C C . TYR A 1 251 ? -0.928 28.966 36.191 1.00 73.12 251 TYR A C 1
ATOM 1953 O O . TYR A 1 251 ? -1.426 28.779 37.299 1.00 73.12 251 TYR A O 1
ATOM 1961 N N . ARG A 1 252 ? 0.313 29.417 36.030 1.00 74.62 252 ARG A N 1
ATOM 1962 C CA . ARG A 1 252 ? 1.234 29.761 37.114 1.00 74.62 252 ARG A CA 1
ATOM 1963 C C . ARG A 1 252 ? 1.645 31.221 37.038 1.00 74.62 252 ARG A C 1
ATOM 1965 O O . ARG A 1 252 ? 1.706 31.806 35.950 1.00 74.62 252 ARG A O 1
ATOM 1972 N N . LYS A 1 253 ? 1.935 31.813 38.196 1.00 73.25 253 LYS A N 1
ATOM 1973 C CA . LYS A 1 253 ? 2.475 33.175 38.273 1.00 73.25 253 LYS A CA 1
ATOM 1974 C C . LYS A 1 253 ? 3.857 33.219 37.640 1.00 73.25 253 LYS A C 1
ATOM 1976 O O . LYS A 1 253 ? 4.648 32.297 37.803 1.00 73.25 253 LYS A O 1
ATOM 1981 N N . ILE A 1 254 ? 4.156 34.310 36.949 1.00 73.69 254 ILE A N 1
ATOM 1982 C CA . ILE A 1 254 ? 5.524 34.603 36.529 1.00 73.69 254 ILE A CA 1
ATOM 1983 C C . ILE A 1 254 ? 6.137 35.467 37.624 1.00 73.69 254 ILE A C 1
ATOM 1985 O O . ILE A 1 254 ? 5.681 36.589 37.845 1.00 73.69 254 ILE A O 1
ATOM 1989 N N . ILE A 1 255 ? 7.119 34.921 38.333 1.00 69.88 255 ILE A N 1
ATOM 1990 C CA . ILE A 1 255 ? 7.932 35.666 39.290 1.00 69.88 255 ILE A CA 1
ATOM 1991 C C . ILE A 1 255 ? 9.074 36.271 38.474 1.00 69.88 255 ILE A C 1
ATOM 1993 O O . ILE A 1 255 ? 9.781 35.555 37.766 1.00 69.88 255 ILE A O 1
ATOM 1997 N N . GLY A 1 256 ? 9.148 37.601 38.475 1.00 53.91 256 GLY A N 1
ATOM 1998 C CA . GLY A 1 256 ? 10.225 38.343 37.820 1.00 53.91 256 GLY A CA 1
ATOM 1999 C C . GLY A 1 256 ? 11.539 38.212 38.568 1.00 53.91 256 GLY A C 1
ATOM 2000 O O . GLY A 1 256 ? 11.484 38.120 39.815 1.00 53.91 256 GLY A O 1
#

pLDDT: mean 76.32, std 17.94, range [32.34, 97.19]

Foldseek 3Di:
DALADAPPADPCLVVCCCPLAVQLLCVLLVHHDDDPSVDDDPDPVVSLVCLVVDQEEEQECENNRVSSVVSVVSCLQQLHQYAAEYEPVDDDPDACVLNLGYQYAHSVPDVVRRVVSSNVSNVSSNVSNVCRPPRRRPCVVVVNHDPDPDPPPPPPDPPDPDDDDDDDDDDDDDPDDDDDDDDDPDDDPPQWADFDDPVRLVVDAQQAWKQFPVQGIWGWHGWDDDDPWIWTFIQGPVGTDIDTSVVGSGITHGHD

Radius of gyration: 29.42 Å; chains: 1; bounding box: 51×61×92 Å

Sequence (256 aa):
MPSGEPIGYPQGHVNRVYDYVIVPACRLAGVWPSRMDTTTYKDPFELVKEIIDSEMVLCDISAGNNNALYGLAIRFALNLPVMLVKDSKSFASFDASEMGGIVEYDETLRIDTVQKATEVLSEALKKAIELKSEKHSLLYKLGVGIPQPEPVITIPEPTFTAPEVVEEAQPEEEVKPKEPRLPIISPLPDYVGDPFTDEQIEKLKAGDSLFHLNYGKGKINFIKKMDKDKLASIVFDTGTKLLVLAATDFYRKIIG